Protein AF-A0A4Q3EGU5-F1 (afdb_monomer)

pLDDT: mean 90.16, std 9.1, range [55.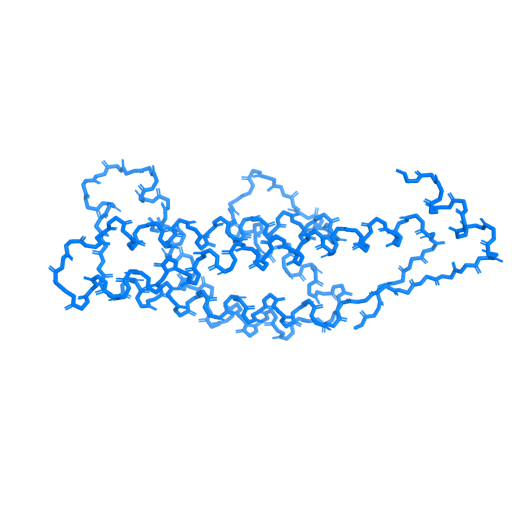16, 98.5]

Nearest PDB structures (foldseek):
  4uos-assembly1_A  TM=4.093E-01  e=1.185E-01  synthetic construct
  8cih-assembly2_B  TM=2.602E-01  e=3.579E+00  Homo sapiens
  3syv-assembly2_D  TM=2.270E-01  e=5.283E+00  Mus musculus

Secondary structure (DSSP, 8-state):
-EEEESSHHHHHHHHHHHHHHHHHHHHHHHHHHHHHHHHHHHHHTT---HHHHHHHHHHHHHHHHHHHHHHHHHS--TT--TTS-HHHHHHHHHHHHHHHHT-HHHHHHHHHHHHHHHHHHHHHHHHHHS-SSGGGG---HHHHHHHHHHHHHHHHHHHHHHTT-EEEE--S-HHHHHHHHHT-

Solvent-accessible surface area (backbone atoms only — not comparable to full-atom values): 10333 Å² total; per-residue (Å²): 79,63,51,79,33,91,45,66,61,63,46,52,52,43,53,51,49,50,52,50,40,55,54,50,51,52,49,47,50,49,56,47,51,52,51,50,52,56,41,51,58,39,58,76,68,75,50,94,50,54,68,51,50,51,46,52,52,46,48,54,49,52,44,52,53,51,50,45,54,46,47,30,72,68,35,67,30,94,84,69,49,92,87,48,58,65,70,56,44,48,50,45,25,53,50,42,41,21,57,78,58,74,36,51,69,61,50,51,56,49,49,78,74,42,45,66,61,49,52,52,51,49,56,45,37,50,27,52,77,59,54,90,50,79,70,41,60,64,68,53,73,68,59,44,53,51,49,52,53,51,49,56,54,46,56,50,51,54,47,65,66,48,79,45,64,45,78,40,71,68,74,96,44,75,65,60,57,51,52,58,60,72,78,108

Sequence (184 aa):
MFKKFDDVTSALHMMQRMTKLQSQHNQLRTDLEELIAVTEVRMETHVKNDAFIRSCISELFTLIESDVLYINLIDPAENYDDWNVFIDRFKDVFKAHCINHKYENIYNNFASKNLSDFKHLRAKRNKITHPKEKTDTEVNKQLFQKMKKVFTAYSRFVVDIMTGTGVEFSIASMSEFTNAIQNR

Radius of gyration: 19.36 Å; Cα contacts (8 Å, |Δi|>4): 163; chains: 1; bounding box: 46×36×61 Å

Foldseek 3Di:
DADEDAAPLLQVQLVVLLVVLVVLLVVLLVVLVVLLVVLVVVVVVVDDRLVSLLVSLLSLVVSLVSNLVSLCVNFPQPPDDPPDDVLVSSLRSVCRLCVSQVNNVLVVVLCVPQSVLVVVSVQLNVCCVPPPDPCSSDDDPVNSVSSVVNSVSVSVSVCVSSVRYHHDYDDPDPVSVVVSVVVD

Structure (mmCIF, N/CA/C/O backbone):
data_AF-A0A4Q3EGU5-F1
#
_entry.id   AF-A0A4Q3EGU5-F1
#
loop_
_atom_site.group_PDB
_atom_site.id
_atom_site.type_symbol
_atom_site.label_atom_id
_atom_site.label_alt_id
_atom_site.label_comp_id
_atom_site.label_asym_id
_atom_site.label_entity_id
_atom_site.label_seq_id
_atom_site.pdbx_PDB_ins_code
_atom_site.Cartn_x
_atom_site.Cartn_y
_atom_site.Cartn_z
_atom_site.occupancy
_atom_site.B_iso_or_equiv
_atom_site.auth_seq_id
_atom_site.auth_comp_id
_atom_site.auth_asym_id
_atom_site.auth_atom_id
_atom_site.pdbx_PDB_model_num
ATOM 1 N N . MET A 1 1 ? 17.235 -5.090 -12.169 1.00 63.56 1 MET A N 1
ATOM 2 C CA . MET A 1 1 ? 17.079 -5.617 -13.535 1.00 63.56 1 MET A CA 1
ATOM 3 C C . MET A 1 1 ? 16.531 -4.495 -14.398 1.00 63.56 1 MET A C 1
ATOM 5 O O . MET A 1 1 ? 15.720 -3.724 -13.904 1.00 63.56 1 MET A O 1
ATOM 9 N N . PHE A 1 2 ? 17.023 -4.352 -15.630 1.00 73.12 2 PHE A N 1
ATOM 10 C CA . PHE A 1 2 ? 16.620 -3.254 -16.506 1.00 73.12 2 PHE A CA 1
ATOM 11 C C . PHE A 1 2 ? 15.553 -3.719 -17.499 1.00 73.12 2 PHE A C 1
ATOM 13 O O . PHE A 1 2 ? 15.732 -4.746 -18.156 1.00 73.12 2 PHE A O 1
ATOM 20 N N . LYS A 1 3 ? 14.449 -2.974 -17.599 1.00 78.81 3 LYS A N 1
ATOM 21 C CA . LYS A 1 3 ? 13.442 -3.166 -18.646 1.00 78.81 3 LYS A CA 1
ATOM 22 C C . LYS A 1 3 ? 13.937 -2.496 -19.923 1.00 78.81 3 LYS A C 1
ATOM 24 O O . LYS A 1 3 ? 14.326 -1.329 -19.879 1.00 78.81 3 LYS A O 1
ATOM 29 N N . LYS A 1 4 ? 13.941 -3.247 -21.027 1.00 80.69 4 LYS A N 1
ATOM 30 C CA . LYS A 1 4 ? 14.385 -2.757 -22.335 1.00 80.69 4 LYS A CA 1
ATOM 31 C C . LYS A 1 4 ? 13.253 -2.038 -23.056 1.00 80.69 4 LYS A C 1
ATOM 33 O O . LYS A 1 4 ? 12.121 -2.518 -23.039 1.00 80.69 4 LYS A O 1
ATOM 38 N N . PHE A 1 5 ? 13.581 -0.919 -23.687 1.00 81.12 5 PHE A N 1
ATOM 39 C CA . PHE A 1 5 ? 12.674 -0.149 -24.531 1.00 81.12 5 PHE A CA 1
ATOM 40 C C . PHE A 1 5 ? 13.287 0.067 -25.909 1.00 81.12 5 PHE A C 1
ATOM 42 O O . PHE A 1 5 ? 14.481 0.359 -26.021 1.00 81.12 5 PHE A O 1
ATOM 49 N N . ASP A 1 6 ? 12.438 -0.043 -26.928 1.00 81.31 6 ASP A N 1
ATOM 50 C CA . ASP A 1 6 ? 12.806 0.188 -28.326 1.00 81.31 6 ASP A CA 1
ATOM 51 C C . ASP A 1 6 ? 12.766 1.678 -28.697 1.00 81.31 6 ASP A C 1
ATOM 53 O O . ASP A 1 6 ? 13.349 2.074 -29.702 1.00 81.31 6 ASP A O 1
ATOM 57 N N . ASP A 1 7 ? 12.110 2.511 -27.881 1.00 82.12 7 ASP A N 1
ATOM 58 C CA . ASP A 1 7 ? 12.003 3.951 -28.091 1.00 82.12 7 ASP A CA 1
ATOM 59 C C . ASP A 1 7 ? 12.257 4.762 -26.806 1.00 82.12 7 ASP A C 1
ATOM 61 O O . ASP A 1 7 ? 11.878 4.385 -25.689 1.00 82.12 7 ASP A O 1
ATOM 65 N N . VAL A 1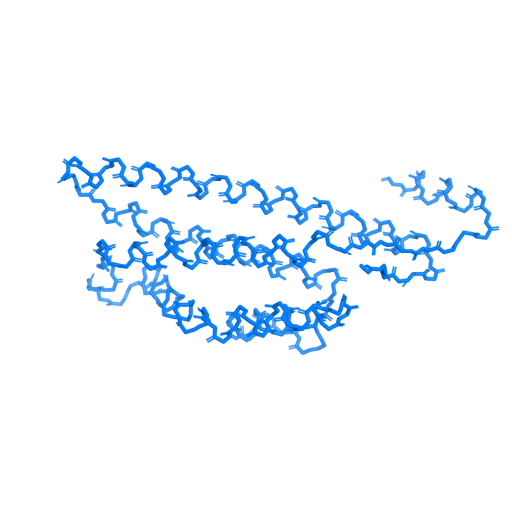 8 ? 12.904 5.919 -26.979 1.00 82.31 8 VAL A N 1
ATOM 66 C CA . VAL A 1 8 ? 13.300 6.819 -25.882 1.00 82.31 8 VAL A CA 1
AT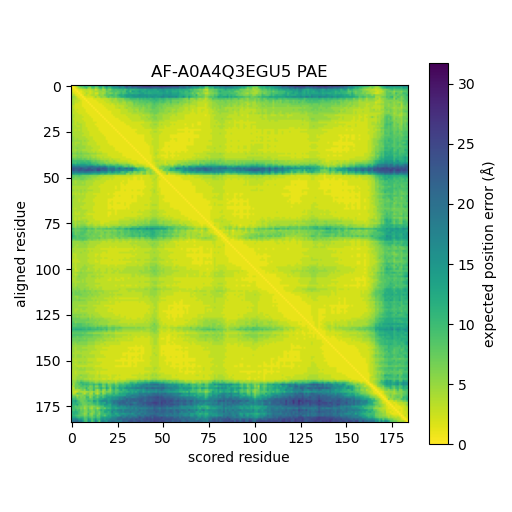OM 67 C C . VAL A 1 8 ? 12.088 7.408 -25.159 1.00 82.31 8 VAL A C 1
ATOM 69 O O . VAL A 1 8 ? 12.125 7.607 -23.944 1.00 82.31 8 VAL A O 1
ATOM 72 N N . THR A 1 9 ? 10.995 7.678 -25.870 1.00 82.31 9 THR A N 1
ATOM 73 C CA . THR A 1 9 ? 9.798 8.300 -25.292 1.00 82.31 9 THR A CA 1
ATOM 74 C C . THR A 1 9 ? 9.130 7.377 -24.272 1.00 82.31 9 THR A C 1
ATOM 76 O O . THR A 1 9 ? 8.825 7.806 -23.158 1.00 82.31 9 THR A O 1
ATOM 79 N N . SER A 1 10 ? 8.964 6.096 -24.595 1.00 82.44 10 SER A N 1
ATOM 80 C CA . SER A 1 10 ? 8.425 5.081 -23.686 1.00 82.44 10 SER A CA 1
ATOM 81 C C . SER A 1 10 ? 9.324 4.873 -22.470 1.00 82.44 10 SER A C 1
ATOM 83 O O . SER A 1 10 ? 8.820 4.795 -21.344 1.00 82.44 10 SER A O 1
ATOM 85 N N . ALA A 1 11 ? 10.646 4.868 -22.668 1.00 84.12 11 ALA A N 1
ATOM 86 C CA . ALA A 1 11 ? 11.609 4.829 -21.571 1.00 84.12 11 ALA A CA 1
ATOM 87 C C . ALA A 1 11 ? 11.442 6.038 -20.630 1.00 84.12 11 ALA A C 1
ATOM 89 O O . ALA A 1 11 ? 11.321 5.873 -19.413 1.00 84.12 11 ALA A O 1
ATOM 90 N N . LEU A 1 12 ? 11.347 7.255 -21.179 1.00 84.44 12 LEU A N 1
ATOM 91 C CA . LEU A 1 12 ? 11.142 8.484 -20.405 1.00 84.44 12 LEU A CA 1
ATOM 92 C C . LEU A 1 12 ? 9.798 8.496 -19.665 1.00 84.44 12 LEU A C 1
ATOM 94 O O . LEU A 1 12 ? 9.750 8.919 -18.506 1.00 84.44 12 LEU A O 1
ATOM 98 N N . HIS A 1 13 ? 8.717 8.024 -20.290 1.00 85.88 13 HIS A N 1
ATOM 99 C CA . HIS A 1 13 ? 7.409 7.902 -19.643 1.00 85.88 13 HIS A CA 1
ATOM 100 C C . HIS A 1 13 ? 7.439 6.913 -18.476 1.00 85.88 13 HIS A C 1
ATOM 102 O O . HIS A 1 13 ? 6.891 7.210 -17.411 1.00 85.88 13 HIS A O 1
ATOM 108 N N . MET A 1 14 ? 8.104 5.764 -18.633 1.00 86.00 14 MET A N 1
ATOM 109 C CA . MET A 1 14 ? 8.284 4.817 -17.533 1.00 86.00 14 MET A CA 1
ATOM 110 C C . MET A 1 14 ? 9.072 5.458 -16.388 1.00 86.00 14 MET A C 1
ATOM 112 O O . MET A 1 14 ? 8.628 5.397 -15.242 1.00 86.00 14 MET A O 1
ATOM 116 N N . MET A 1 15 ? 10.196 6.120 -16.684 1.00 85.81 15 MET A N 1
ATOM 117 C CA . MET A 1 15 ? 11.007 6.802 -15.670 1.00 85.81 15 MET A CA 1
ATOM 118 C C . MET A 1 15 ? 10.185 7.837 -14.894 1.00 85.81 15 MET A C 1
ATOM 120 O O . MET A 1 15 ? 10.221 7.854 -13.668 1.00 85.81 15 MET A O 1
ATOM 124 N N . GLN A 1 16 ? 9.383 8.654 -15.584 1.00 87.94 16 GLN A N 1
ATOM 125 C CA . GLN A 1 16 ? 8.494 9.624 -14.935 1.00 87.94 16 GLN A CA 1
ATOM 126 C C . GLN A 1 16 ? 7.459 8.952 -14.024 1.00 87.94 16 GLN A C 1
ATOM 128 O O . GLN A 1 16 ? 7.213 9.436 -12.917 1.00 87.94 16 GLN A O 1
ATOM 133 N N . ARG A 1 17 ? 6.842 7.851 -14.471 1.00 90.56 17 ARG A N 1
ATOM 134 C CA . ARG A 1 17 ? 5.870 7.090 -13.669 1.00 90.56 17 ARG A CA 1
ATOM 135 C C . ARG A 1 17 ? 6.528 6.478 -12.433 1.00 90.56 17 ARG A C 1
ATOM 137 O O . ARG A 1 17 ? 5.966 6.597 -11.350 1.00 90.56 17 ARG A O 1
ATOM 144 N N . MET A 1 18 ? 7.734 5.926 -12.570 1.00 89.00 18 MET A N 1
ATOM 145 C CA . MET A 1 18 ? 8.534 5.406 -11.455 1.00 89.00 18 MET A CA 1
ATOM 146 C C . MET A 1 18 ? 8.888 6.498 -10.441 1.00 89.00 18 MET A C 1
ATOM 148 O O . MET A 1 18 ? 8.720 6.293 -9.242 1.00 89.00 18 MET A O 1
ATOM 152 N N . THR A 1 19 ? 9.320 7.679 -10.896 1.00 89.75 19 THR A N 1
ATOM 153 C CA . THR A 1 19 ? 9.602 8.811 -9.998 1.00 89.75 19 THR A CA 1
ATOM 154 C C . THR A 1 19 ? 8.346 9.262 -9.254 1.00 89.75 19 THR A C 1
ATOM 156 O O . THR A 1 19 ? 8.404 9.510 -8.050 1.00 89.75 19 THR A O 1
ATOM 159 N N . LYS A 1 20 ? 7.197 9.337 -9.940 1.00 91.50 20 LYS A N 1
ATOM 160 C CA . LYS A 1 20 ? 5.915 9.681 -9.305 1.00 91.50 20 LYS A CA 1
ATOM 161 C C . LYS A 1 20 ? 5.494 8.637 -8.270 1.00 91.50 20 LYS A C 1
ATOM 163 O O . LYS A 1 20 ? 5.153 9.034 -7.161 1.00 91.50 20 LYS A O 1
ATOM 168 N N . LEU A 1 21 ? 5.584 7.345 -8.603 1.00 92.75 21 LEU A N 1
ATOM 169 C CA . LEU A 1 21 ? 5.331 6.239 -7.673 1.00 92.75 21 LEU A CA 1
ATOM 170 C C . LEU A 1 21 ? 6.188 6.390 -6.413 1.00 92.75 21 LEU A C 1
ATOM 172 O O . LEU A 1 21 ? 5.652 6.456 -5.316 1.00 92.75 21 LEU A O 1
ATOM 176 N N . GLN A 1 22 ? 7.509 6.514 -6.566 1.00 92.00 22 GLN A N 1
ATOM 177 C CA . GLN A 1 22 ? 8.432 6.636 -5.434 1.00 92.00 22 GLN A CA 1
ATOM 178 C C . GLN A 1 22 ? 8.123 7.860 -4.566 1.00 92.00 22 GLN A C 1
ATOM 180 O O . GLN A 1 22 ? 8.090 7.757 -3.341 1.00 92.00 22 GLN A O 1
ATOM 185 N N . SER A 1 23 ? 7.882 9.016 -5.190 1.00 93.62 23 SER A N 1
ATOM 186 C CA . SER A 1 23 ? 7.561 10.248 -4.469 1.00 93.62 23 SER A CA 1
ATOM 187 C C . SER A 1 23 ? 6.262 10.119 -3.676 1.00 93.62 23 S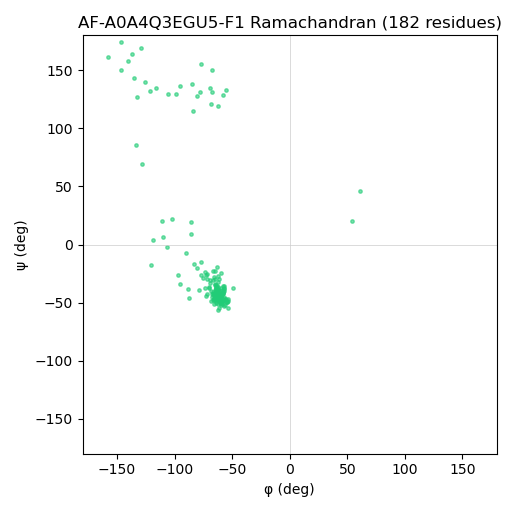ER A C 1
ATOM 189 O O . SER A 1 23 ? 6.226 10.502 -2.510 1.00 93.62 23 SER A O 1
ATOM 191 N N . GLN A 1 24 ? 5.202 9.589 -4.288 1.00 94.81 24 GLN A N 1
ATOM 192 C CA . GLN A 1 24 ? 3.906 9.457 -3.626 1.00 94.81 24 GLN A CA 1
ATOM 193 C C . GLN A 1 24 ? 3.907 8.370 -2.559 1.00 94.81 24 GLN A C 1
ATOM 195 O O . GLN A 1 24 ? 3.399 8.606 -1.466 1.00 94.81 24 GLN A O 1
ATOM 200 N N . HIS A 1 25 ? 4.524 7.222 -2.841 1.00 95.38 25 HIS A N 1
ATOM 201 C CA . HIS A 1 25 ? 4.712 6.158 -1.865 1.00 95.38 25 HIS A CA 1
ATOM 202 C C . HIS A 1 25 ? 5.421 6.693 -0.621 1.00 95.38 25 HIS A C 1
ATOM 204 O O . HIS A 1 25 ? 4.945 6.500 0.492 1.00 95.38 25 HIS A O 1
ATOM 210 N N . ASN A 1 26 ? 6.536 7.411 -0.794 1.00 95.12 26 ASN A N 1
ATOM 211 C CA . ASN A 1 26 ? 7.289 7.953 0.334 1.00 95.12 26 ASN A CA 1
ATOM 212 C C . ASN A 1 26 ? 6.488 8.989 1.131 1.00 95.12 26 ASN A C 1
ATOM 214 O O . ASN A 1 26 ? 6.567 8.971 2.358 1.00 95.12 26 ASN A O 1
ATOM 218 N N . GLN A 1 27 ? 5.710 9.852 0.465 1.00 96.94 27 GLN A N 1
ATOM 219 C CA . GLN A 1 27 ? 4.848 10.819 1.151 1.00 96.94 27 GLN A CA 1
ATOM 220 C C . GLN A 1 27 ? 3.794 10.100 2.000 1.00 96.94 27 GLN A C 1
ATOM 222 O O . GLN A 1 27 ? 3.772 10.263 3.214 1.00 96.94 27 GLN A O 1
ATOM 227 N N . LEU A 1 28 ? 2.992 9.228 1.381 1.00 97.81 28 LEU A N 1
ATOM 228 C CA . LEU A 1 28 ? 1.914 8.502 2.060 1.00 97.81 28 LEU A CA 1
ATOM 229 C C . LEU A 1 28 ? 2.442 7.567 3.158 1.00 97.81 28 LEU A C 1
ATOM 231 O O . LEU A 1 28 ? 1.815 7.406 4.204 1.00 97.81 28 LEU A O 1
ATOM 235 N N . ARG A 1 29 ? 3.615 6.957 2.946 1.00 98.00 29 ARG A N 1
ATOM 236 C CA . ARG A 1 29 ? 4.300 6.157 3.967 1.00 98.00 29 ARG A CA 1
ATOM 237 C C . ARG A 1 29 ? 4.671 7.013 5.175 1.00 98.00 29 ARG A C 1
ATOM 239 O O . ARG A 1 29 ? 4.419 6.580 6.294 1.00 98.00 29 ARG A O 1
ATOM 246 N N . THR A 1 30 ? 5.244 8.195 4.949 1.00 98.00 30 THR A N 1
ATOM 247 C CA . THR A 1 30 ? 5.635 9.125 6.022 1.00 98.00 30 THR A CA 1
ATOM 248 C C . THR A 1 30 ? 4.405 9.613 6.790 1.00 98.00 30 THR A C 1
ATOM 250 O O . THR A 1 30 ? 4.386 9.530 8.015 1.00 98.00 30 THR A O 1
ATOM 253 N N . ASP A 1 31 ? 3.336 10.002 6.090 1.00 97.94 31 ASP A N 1
ATOM 254 C CA . ASP A 1 31 ? 2.080 10.436 6.717 1.00 97.94 31 ASP A CA 1
ATOM 255 C C . ASP A 1 31 ? 1.493 9.333 7.623 1.00 97.94 31 ASP A C 1
ATOM 257 O O . ASP A 1 31 ? 1.048 9.582 8.748 1.00 97.94 31 ASP A O 1
ATOM 261 N N . LEU A 1 32 ? 1.531 8.076 7.163 1.00 98.44 32 LEU A N 1
ATOM 262 C CA . LEU A 1 32 ? 1.082 6.932 7.954 1.00 98.44 32 LEU A CA 1
ATOM 263 C C . LEU A 1 32 ? 2.023 6.625 9.133 1.00 98.44 32 LEU A C 1
ATOM 265 O O . LEU A 1 32 ? 1.541 6.271 10.210 1.00 98.44 32 LEU A O 1
ATOM 269 N N . GLU A 1 33 ? 3.339 6.768 8.971 1.00 98.50 33 GLU A N 1
ATOM 270 C CA . GLU A 1 33 ? 4.316 6.633 10.064 1.00 98.50 33 GLU A CA 1
ATOM 271 C C . GLU A 1 33 ? 4.047 7.648 11.182 1.00 98.50 33 GLU A C 1
ATOM 273 O O . GLU A 1 33 ? 3.992 7.270 12.358 1.00 98.50 33 GLU A O 1
ATOM 278 N N . GLU A 1 34 ? 3.794 8.907 10.827 1.00 98.06 34 GLU A N 1
ATOM 279 C CA . GLU A 1 34 ? 3.431 9.961 11.776 1.00 98.06 34 GLU A CA 1
ATOM 280 C C . GLU A 1 34 ? 2.107 9.652 12.486 1.00 98.06 34 GLU A C 1
ATOM 282 O O . GLU A 1 34 ? 2.016 9.727 13.716 1.00 98.06 34 GLU A O 1
ATOM 287 N N . LEU A 1 35 ? 1.084 9.228 11.737 1.00 97.69 35 LEU A N 1
ATOM 288 C CA . LEU A 1 35 ? -0.210 8.858 12.306 1.00 97.69 35 LEU A CA 1
ATOM 289 C C . LEU A 1 35 ? -0.096 7.662 13.266 1.00 97.69 35 LEU A C 1
ATOM 291 O O . LEU A 1 35 ? -0.735 7.655 14.325 1.00 97.69 35 LEU A O 1
ATOM 295 N N . ILE A 1 36 ? 0.732 6.666 12.937 1.00 98.06 36 ILE A N 1
ATOM 296 C CA . ILE A 1 36 ? 1.039 5.534 13.820 1.00 98.06 36 ILE A CA 1
ATOM 297 C C . ILE A 1 36 ? 1.687 6.036 15.111 1.00 98.06 36 ILE A C 1
ATOM 299 O O . ILE A 1 36 ? 1.215 5.675 16.190 1.00 98.06 36 ILE A O 1
ATOM 303 N N . ALA A 1 37 ? 2.708 6.892 15.017 1.00 97.00 37 ALA A N 1
ATOM 304 C CA . ALA A 1 37 ? 3.415 7.422 16.181 1.00 97.00 37 ALA A CA 1
ATOM 305 C C . ALA A 1 37 ? 2.478 8.208 17.114 1.00 97.00 37 ALA A C 1
ATOM 307 O O . ALA A 1 37 ? 2.446 7.966 18.323 1.00 97.00 37 ALA A O 1
ATOM 308 N N . VAL A 1 38 ? 1.638 9.087 16.556 1.00 95.44 38 VAL A N 1
ATOM 309 C CA . VAL A 1 38 ? 0.622 9.826 17.324 1.00 95.44 38 VAL A CA 1
ATOM 310 C C . VAL A 1 38 ? -0.364 8.869 17.994 1.00 95.44 38 VAL A C 1
ATOM 312 O O . VAL A 1 38 ? -0.720 9.055 19.160 1.00 95.44 38 VAL A O 1
ATOM 315 N N . THR A 1 39 ? -0.801 7.828 17.284 1.00 95.75 39 THR A N 1
ATOM 316 C CA . THR A 1 39 ? -1.718 6.823 17.836 1.00 95.75 39 THR A CA 1
ATOM 317 C C . THR A 1 39 ? -1.097 6.105 19.033 1.00 95.75 39 THR A C 1
ATOM 319 O O . THR A 1 39 ? -1.774 5.914 20.042 1.00 95.75 39 THR A O 1
ATOM 322 N N . GLU A 1 40 ? 0.188 5.750 18.964 1.00 94.81 40 GLU A N 1
ATOM 323 C CA . GLU A 1 40 ? 0.900 5.064 20.049 1.00 94.81 40 GLU A CA 1
ATOM 324 C C . GLU A 1 40 ? 0.999 5.909 21.315 1.00 94.81 40 GLU A C 1
ATOM 326 O O . GLU A 1 40 ? 0.585 5.448 22.381 1.00 94.81 40 GLU A O 1
ATOM 331 N N . VAL A 1 41 ? 1.415 7.171 21.192 1.00 92.75 41 VAL A N 1
ATOM 332 C CA . VAL A 1 41 ? 1.490 8.105 22.329 1.00 92.75 41 VAL A CA 1
ATOM 333 C C . VAL A 1 41 ? 0.128 8.250 23.016 1.00 92.75 41 VAL A C 1
ATOM 335 O O . VAL A 1 41 ? 0.014 8.269 24.245 1.00 92.75 41 VAL A O 1
ATOM 338 N N . ARG A 1 42 ? -0.961 8.306 22.242 1.00 89.38 42 ARG A N 1
ATOM 339 C CA . ARG A 1 42 ? -2.304 8.399 22.830 1.00 89.38 42 ARG A CA 1
ATOM 340 C C . ARG A 1 42 ? -2.775 7.095 23.478 1.00 89.38 42 ARG A C 1
ATOM 342 O O . ARG A 1 42 ? -3.602 7.126 24.392 1.00 89.38 42 ARG A O 1
ATOM 349 N N . MET A 1 43 ? -2.279 5.942 23.030 1.00 88.69 43 MET A N 1
ATOM 350 C CA . MET A 1 43 ? -2.580 4.645 23.650 1.00 88.69 43 MET A CA 1
ATOM 351 C C . MET A 1 43 ? -1.947 4.490 25.025 1.00 88.69 43 MET A C 1
ATOM 353 O O . MET A 1 43 ? -2.543 3.843 25.884 1.00 88.69 43 MET A O 1
ATOM 357 N N . GLU A 1 44 ? -0.797 5.113 25.252 1.00 87.38 44 GLU A N 1
ATOM 358 C CA . GLU A 1 44 ? -0.130 5.140 26.556 1.00 87.38 44 GLU A CA 1
ATOM 359 C C . GLU A 1 44 ? -0.862 6.033 27.566 1.00 87.38 44 GLU A C 1
ATOM 361 O O . GLU A 1 44 ? -0.887 5.739 28.757 1.00 87.38 44 GLU A O 1
ATOM 366 N N . THR A 1 45 ? -1.539 7.082 27.095 1.00 83.69 45 THR A N 1
ATOM 367 C CA . THR A 1 45 ? -2.271 8.037 27.948 1.00 83.69 45 THR A CA 1
ATOM 368 C C . THR A 1 45 ? -3.704 7.605 28.291 1.00 83.69 45 THR A C 1
ATOM 370 O O . THR A 1 45 ? -4.462 8.390 28.855 1.00 83.69 45 THR A O 1
ATOM 373 N N . HIS A 1 46 ? -4.100 6.364 27.968 1.00 69.38 46 HIS A N 1
ATOM 374 C CA . HIS A 1 46 ? -5.446 5.803 28.200 1.00 69.38 46 HIS A CA 1
ATOM 375 C C . HIS A 1 46 ? -6.614 6.633 27.625 1.00 69.38 46 HIS A C 1
ATOM 377 O O . HIS A 1 46 ? -7.770 6.460 28.018 1.00 69.38 46 HIS A O 1
ATOM 383 N N . VAL A 1 47 ? -6.341 7.511 26.658 1.00 74.94 47 VAL A N 1
ATOM 384 C CA . VAL A 1 47 ? -7.371 8.290 25.964 1.00 74.94 47 VAL A CA 1
ATOM 385 C C . VAL A 1 47 ? -8.090 7.404 24.941 1.00 74.94 47 VAL A C 1
ATOM 387 O O . VAL A 1 47 ? -7.558 6.403 24.467 1.00 74.94 47 VAL A O 1
ATOM 390 N N . LYS A 1 48 ? -9.330 7.744 24.577 1.00 79.06 48 LYS A N 1
ATOM 391 C CA . LYS A 1 48 ? -10.057 7.050 23.506 1.00 79.06 48 LYS A CA 1
ATOM 392 C C . LYS A 1 48 ? -9.327 7.222 22.166 1.00 79.06 48 LYS A C 1
ATOM 394 O O . LYS A 1 48 ? -9.200 8.343 21.677 1.00 79.06 48 LYS A O 1
ATOM 399 N N . ASN A 1 49 ? -8.905 6.109 21.558 1.00 90.06 49 ASN A N 1
ATOM 400 C CA . ASN A 1 49 ? -8.042 6.102 20.362 1.00 90.06 49 ASN A CA 1
ATOM 401 C C . ASN A 1 49 ? -8.667 5.444 19.136 1.00 90.06 49 ASN A C 1
ATOM 403 O O . ASN A 1 49 ? -8.024 5.333 18.095 1.00 90.06 49 ASN A O 1
ATOM 407 N N . ASP A 1 50 ? -9.926 5.028 19.232 1.00 92.94 50 ASP A N 1
ATOM 408 C CA . ASP A 1 50 ? -10.583 4.268 18.173 1.00 92.94 50 ASP A CA 1
ATOM 409 C C . ASP A 1 50 ? -10.575 5.013 16.834 1.00 92.94 50 ASP A C 1
ATOM 411 O O . ASP A 1 50 ? -10.398 4.406 15.783 1.00 92.94 50 ASP A O 1
ATOM 415 N N . ALA A 1 51 ? -10.743 6.340 16.869 1.00 93.81 51 ALA A N 1
ATOM 416 C CA . ALA A 1 51 ? -10.689 7.173 15.673 1.00 93.81 51 ALA A CA 1
ATOM 417 C C . ALA A 1 51 ? -9.316 7.092 14.994 1.00 93.81 51 ALA A C 1
ATOM 419 O O . ALA A 1 51 ? -9.254 6.849 13.796 1.00 93.81 51 ALA A O 1
ATOM 420 N N . PHE A 1 52 ? -8.236 7.190 15.767 1.00 95.69 52 PHE A N 1
ATOM 421 C CA . PHE A 1 52 ? -6.867 7.118 15.263 1.00 95.69 52 PHE A CA 1
ATOM 422 C C . PHE A 1 52 ? -6.530 5.737 14.689 1.00 95.69 52 PHE A C 1
ATOM 424 O O . PHE A 1 52 ? -5.981 5.642 13.594 1.00 95.69 52 PHE A O 1
ATOM 431 N N . ILE A 1 53 ? -6.942 4.656 15.366 1.00 96.81 53 ILE A N 1
ATOM 432 C CA . ILE A 1 53 ? -6.743 3.289 14.859 1.00 96.81 53 ILE A CA 1
ATOM 433 C C . ILE A 1 53 ? -7.510 3.084 13.544 1.00 96.81 53 ILE A C 1
ATOM 435 O O . ILE A 1 53 ? -6.969 2.506 12.601 1.00 96.81 53 ILE A O 1
ATOM 439 N N . ARG A 1 54 ? -8.758 3.566 13.459 1.00 97.31 54 ARG A N 1
ATOM 440 C CA . ARG A 1 54 ? -9.539 3.528 12.214 1.00 97.31 54 ARG A CA 1
ATOM 441 C C . ARG A 1 54 ? -8.853 4.311 11.096 1.00 97.31 54 ARG A C 1
ATOM 443 O O . ARG A 1 54 ? -8.761 3.783 9.992 1.00 97.31 54 ARG A O 1
ATOM 450 N N . SER A 1 55 ? -8.336 5.505 11.384 1.00 97.38 55 SER A N 1
ATOM 451 C CA . SER A 1 55 ? -7.595 6.309 10.408 1.00 97.38 55 SER A CA 1
ATOM 452 C C . SER A 1 55 ? -6.344 5.588 9.912 1.00 97.38 55 SER A C 1
ATOM 454 O O . SER A 1 55 ? -6.157 5.501 8.708 1.00 97.38 55 SER A O 1
ATOM 456 N N . CYS A 1 56 ? -5.552 4.964 10.792 1.00 98.25 56 CYS A N 1
ATOM 457 C CA . CYS A 1 56 ? -4.377 4.193 10.367 1.00 98.25 56 CYS A CA 1
ATOM 458 C C . CYS A 1 56 ? -4.742 3.059 9.396 1.00 98.25 56 CYS A C 1
ATOM 460 O O . CYS A 1 56 ? -4.039 2.814 8.421 1.00 98.25 56 CYS A O 1
ATOM 462 N N . ILE A 1 57 ? -5.847 2.351 9.662 1.00 98.25 57 ILE A N 1
ATOM 463 C CA . ILE A 1 57 ? -6.330 1.285 8.774 1.00 98.25 57 ILE A CA 1
ATOM 464 C C . ILE A 1 57 ? -6.754 1.864 7.420 1.00 98.25 57 ILE A C 1
ATOM 466 O O . ILE A 1 57 ? -6.464 1.256 6.393 1.00 98.25 57 ILE A O 1
ATOM 470 N N . SER A 1 58 ? -7.439 3.010 7.402 1.00 97.94 58 SER A N 1
ATOM 471 C CA . SER A 1 58 ? -7.824 3.684 6.159 1.00 97.94 58 SER A CA 1
ATOM 472 C C . SER A 1 58 ? -6.603 4.119 5.350 1.00 97.94 58 SER A C 1
ATOM 474 O O . SER A 1 58 ? -6.508 3.742 4.185 1.00 97.94 58 SER A O 1
ATOM 476 N N . GLU A 1 59 ? -5.655 4.817 5.978 1.00 98.12 59 GLU A N 1
ATOM 477 C CA . GLU A 1 59 ? -4.457 5.347 5.317 1.00 98.12 59 GLU A CA 1
ATOM 478 C C . GLU A 1 59 ? -3.526 4.251 4.795 1.00 98.12 59 GLU A C 1
ATOM 480 O O . GLU A 1 59 ? -2.968 4.385 3.708 1.00 98.12 59 GLU A O 1
ATOM 485 N N . LEU A 1 60 ? -3.437 3.108 5.488 1.00 98.50 60 LEU A N 1
ATOM 486 C CA . LEU A 1 60 ? -2.744 1.934 4.954 1.00 98.50 60 LEU A CA 1
ATOM 487 C C . LEU A 1 60 ? -3.293 1.553 3.574 1.00 98.50 60 LEU A C 1
ATOM 489 O O . LEU A 1 60 ? -2.520 1.322 2.648 1.00 98.50 60 LEU A O 1
ATOM 493 N N . PHE A 1 61 ? -4.617 1.501 3.411 1.00 97.94 61 PHE A N 1
ATOM 494 C CA . PHE A 1 61 ? -5.206 1.152 2.119 1.00 97.94 61 PHE A CA 1
ATOM 495 C C . PHE A 1 61 ? -5.180 2.291 1.105 1.00 97.94 61 PHE A C 1
ATOM 497 O O . PHE A 1 61 ? -5.103 1.975 -0.075 1.00 97.94 61 PHE A O 1
ATOM 504 N N . THR A 1 62 ? -5.166 3.560 1.522 1.00 97.56 62 THR A N 1
ATOM 505 C CA . THR A 1 62 ? -4.888 4.693 0.621 1.00 97.56 62 THR A CA 1
ATOM 506 C C . THR A 1 62 ? -3.507 4.544 -0.023 1.00 97.56 62 THR A C 1
ATOM 508 O O . THR A 1 62 ? -3.385 4.610 -1.246 1.00 97.56 62 THR A O 1
ATOM 511 N N . LEU A 1 63 ? -2.479 4.263 0.788 1.00 98.19 63 LEU A N 1
ATOM 512 C CA . LEU A 1 63 ? -1.117 3.995 0.321 1.00 98.19 63 LEU A CA 1
ATOM 513 C C . LEU A 1 63 ? -1.088 2.837 -0.686 1.00 98.19 63 LEU A C 1
ATOM 515 O O . LEU A 1 63 ? -0.579 2.989 -1.794 1.00 98.19 63 LEU A O 1
ATOM 519 N N . ILE A 1 64 ? -1.673 1.690 -0.327 1.00 97.81 64 ILE A N 1
ATOM 520 C CA . ILE A 1 64 ? -1.631 0.505 -1.193 1.00 97.81 64 ILE A CA 1
ATOM 521 C C . ILE A 1 64 ? -2.430 0.715 -2.487 1.00 97.81 64 ILE A C 1
ATOM 523 O O . ILE A 1 64 ? -1.998 0.280 -3.549 1.00 97.81 64 ILE A O 1
ATOM 527 N N . GLU A 1 65 ? -3.601 1.352 -2.422 1.00 96.69 65 GLU A N 1
ATOM 528 C CA . GLU A 1 65 ? -4.417 1.654 -3.607 1.00 96.69 65 GLU A CA 1
ATOM 529 C C . GLU A 1 65 ? -3.671 2.576 -4.578 1.00 96.69 65 GLU A C 1
ATOM 531 O O . GLU A 1 65 ? -3.698 2.328 -5.786 1.00 96.69 65 GLU A O 1
ATOM 536 N N . SER A 1 66 ? -2.953 3.575 -4.055 1.00 96.38 66 SER A N 1
ATOM 537 C CA . SER A 1 66 ? -2.082 4.436 -4.858 1.00 96.38 66 SER A CA 1
ATOM 538 C C . SER A 1 66 ? -0.984 3.628 -5.554 1.00 96.38 66 SER A C 1
ATOM 540 O O . SER A 1 66 ? -0.831 3.698 -6.774 1.00 96.38 66 SER A O 1
ATOM 542 N N . ASP A 1 67 ? -0.269 2.781 -4.812 1.00 97.06 67 ASP A N 1
ATOM 543 C CA . ASP A 1 67 ? 0.809 1.967 -5.379 1.00 97.06 67 ASP A CA 1
ATOM 544 C C . ASP A 1 67 ? 0.294 0.987 -6.449 1.00 97.06 67 ASP A C 1
ATOM 546 O O . ASP A 1 67 ? 0.916 0.853 -7.502 1.00 97.06 67 ASP A O 1
ATOM 550 N N . VAL A 1 68 ? -0.863 0.343 -6.232 1.00 96.25 68 VAL A N 1
ATOM 551 C CA . VAL A 1 68 ? -1.507 -0.529 -7.236 1.00 96.25 68 VAL A CA 1
ATOM 552 C C . VAL A 1 68 ? -1.772 0.243 -8.527 1.00 96.25 68 VAL A C 1
ATOM 554 O O . VAL A 1 68 ? -1.449 -0.249 -9.608 1.00 96.25 68 VAL A O 1
ATOM 557 N N . LEU A 1 69 ? -2.326 1.454 -8.433 1.00 94.00 69 LEU A N 1
ATOM 558 C CA . LEU A 1 69 ? -2.597 2.283 -9.604 1.00 94.00 69 LEU A CA 1
ATOM 559 C C . LEU A 1 69 ? -1.307 2.580 -10.378 1.00 94.00 69 LEU A C 1
ATOM 561 O O . LEU A 1 69 ? -1.235 2.344 -11.583 1.00 94.00 69 LEU A O 1
ATOM 565 N N . TYR A 1 70 ? -0.275 3.074 -9.695 1.00 93.44 70 TYR A N 1
ATOM 566 C CA . TYR A 1 70 ? 0.969 3.472 -10.351 1.00 93.44 70 TYR A CA 1
ATOM 567 C C . TYR A 1 70 ? 1.751 2.294 -10.919 1.00 93.44 70 TYR A C 1
ATOM 569 O O . TYR A 1 70 ? 2.263 2.395 -12.034 1.00 93.44 70 TYR A O 1
ATOM 577 N N . ILE A 1 71 ? 1.813 1.171 -10.204 1.00 94.31 71 ILE A N 1
ATOM 578 C CA . ILE A 1 71 ? 2.474 -0.035 -10.706 1.00 94.31 71 ILE A CA 1
ATOM 579 C C . ILE A 1 71 ? 1.749 -0.552 -11.946 1.00 94.31 71 ILE A C 1
ATOM 581 O O . ILE A 1 71 ? 2.413 -0.874 -12.927 1.00 94.31 71 ILE A O 1
ATOM 585 N N . ASN A 1 72 ? 0.414 -0.533 -11.972 1.00 94.19 72 ASN A N 1
ATOM 586 C CA . ASN A 1 72 ? -0.340 -0.920 -13.165 1.00 94.19 72 ASN A CA 1
ATOM 587 C C . ASN A 1 72 ? -0.122 0.046 -14.346 1.00 94.19 72 ASN A C 1
ATOM 589 O O . ASN A 1 72 ? -0.181 -0.362 -15.500 1.00 94.19 72 ASN A O 1
ATOM 593 N N . LEU A 1 73 ? 0.186 1.324 -14.090 1.00 91.06 73 LEU A N 1
ATOM 594 C CA . LEU A 1 73 ? 0.611 2.253 -15.145 1.00 91.06 73 LEU A CA 1
ATOM 595 C C . LEU A 1 73 ? 2.025 1.948 -15.669 1.00 91.06 73 LEU A C 1
ATOM 597 O O . LEU A 1 73 ? 2.350 2.337 -16.789 1.00 91.06 73 LEU A O 1
ATOM 601 N N . ILE A 1 74 ? 2.894 1.316 -14.881 1.00 89.94 74 ILE A N 1
ATOM 602 C CA . ILE A 1 74 ? 4.277 0.986 -15.271 1.00 89.94 74 ILE A CA 1
ATOM 603 C C . ILE A 1 74 ? 4.332 -0.367 -15.993 1.00 89.94 74 ILE A C 1
ATOM 605 O O . ILE A 1 74 ? 4.960 -0.492 -17.049 1.00 89.94 74 ILE A O 1
ATOM 609 N N . ASP A 1 75 ? 3.656 -1.362 -15.427 1.00 89.94 75 ASP A N 1
ATOM 610 C CA . ASP A 1 75 ? 3.555 -2.733 -15.914 1.00 89.94 75 ASP A CA 1
ATOM 611 C C . ASP A 1 75 ? 2.088 -3.180 -15.853 1.00 89.94 75 ASP A C 1
ATOM 613 O O . ASP A 1 75 ? 1.671 -3.782 -14.859 1.00 89.94 75 ASP A O 1
ATOM 617 N N . PRO A 1 76 ? 1.294 -2.876 -16.897 1.00 91.31 76 PRO A N 1
ATOM 618 C CA . PRO A 1 76 ? -0.114 -3.241 -16.934 1.00 91.31 76 PRO A CA 1
ATOM 619 C C . PRO A 1 76 ? -0.305 -4.750 -16.798 1.00 91.31 76 PRO A C 1
ATOM 621 O O . PRO A 1 76 ? 0.304 -5.531 -17.534 1.00 91.31 76 PRO A O 1
ATOM 624 N N . ALA A 1 77 ? -1.167 -5.164 -15.873 1.00 93.31 77 ALA A N 1
ATOM 625 C CA . ALA A 1 77 ? -1.586 -6.554 -15.791 1.00 93.31 77 ALA A CA 1
ATOM 626 C C . ALA A 1 77 ? -2.635 -6.846 -16.877 1.00 93.31 77 ALA A C 1
ATOM 628 O O . ALA A 1 77 ? -3.614 -6.118 -17.014 1.00 93.31 77 ALA A O 1
ATOM 629 N N . GLU A 1 78 ? -2.448 -7.936 -17.625 1.00 86.81 78 GLU A N 1
ATOM 630 C CA . GLU A 1 78 ? -3.303 -8.317 -18.765 1.00 86.81 78 GLU A CA 1
ATOM 631 C C . GLU A 1 78 ? -4.787 -8.465 -18.384 1.00 86.81 78 GLU A C 1
ATOM 633 O O . GLU A 1 78 ? -5.666 -8.073 -19.143 1.00 86.81 78 GLU A O 1
ATOM 638 N N . ASN A 1 79 ? -5.058 -8.963 -17.174 1.00 82.06 79 ASN A N 1
ATOM 639 C CA . ASN A 1 79 ? -6.411 -9.181 -16.652 1.00 82.06 79 ASN A CA 1
ATOM 640 C C . ASN A 1 79 ? -6.855 -8.091 -15.658 1.00 82.06 79 ASN A C 1
ATOM 642 O O . ASN A 1 79 ? -7.719 -8.336 -14.813 1.00 82.06 79 ASN A O 1
ATOM 646 N N . TYR A 1 80 ? -6.240 -6.903 -15.703 1.00 87.19 80 TYR A N 1
ATOM 647 C CA . TYR A 1 80 ? -6.643 -5.797 -14.841 1.00 87.19 80 TYR A CA 1
ATOM 648 C C . TYR A 1 80 ? -8.026 -5.275 -15.239 1.00 87.19 80 TYR A C 1
ATOM 650 O O . TYR A 1 80 ? -8.223 -4.784 -16.348 1.00 87.19 80 TYR A O 1
ATOM 658 N N . ASP A 1 81 ? -8.957 -5.315 -14.292 1.00 86.12 81 ASP A N 1
ATOM 659 C CA . ASP A 1 81 ? -10.273 -4.696 -14.412 1.00 86.12 81 ASP A CA 1
ATOM 660 C C . ASP A 1 81 ? -10.562 -3.902 -13.134 1.00 86.12 81 ASP A C 1
ATOM 662 O O . ASP A 1 81 ? -10.479 -4.445 -12.031 1.00 86.12 81 ASP A O 1
ATOM 666 N N . ASP A 1 82 ? -10.910 -2.620 -13.269 1.00 82.81 82 ASP A N 1
ATOM 667 C CA . ASP A 1 82 ? -11.291 -1.751 -12.151 1.00 82.81 82 ASP A CA 1
ATOM 668 C C . ASP A 1 82 ? -12.513 -2.262 -11.378 1.00 82.81 82 ASP A C 1
ATOM 670 O O . ASP A 1 82 ? -12.644 -1.980 -10.180 1.00 82.81 82 ASP A O 1
ATOM 674 N N . TRP A 1 83 ? -13.366 -3.054 -12.031 1.00 87.06 83 TRP A N 1
ATOM 675 C CA . TRP A 1 83 ? -14.520 -3.707 -11.420 1.00 87.06 83 TRP A CA 1
ATOM 676 C C . TRP A 1 83 ? -14.142 -4.932 -10.580 1.00 87.06 83 TRP A C 1
ATOM 678 O O . TRP A 1 83 ? -14.947 -5.375 -9.754 1.00 87.06 83 TRP A O 1
ATOM 688 N N . ASN A 1 84 ? -12.919 -5.460 -10.719 1.00 88.06 84 ASN A N 1
ATOM 689 C CA . ASN A 1 84 ? -12.459 -6.575 -9.900 1.00 88.06 84 ASN A CA 1
ATOM 690 C C . ASN A 1 84 ? -12.301 -6.170 -8.431 1.00 88.06 84 ASN A C 1
ATOM 692 O O . ASN A 1 84 ? -11.937 -5.041 -8.063 1.00 88.06 84 ASN A O 1
ATOM 696 N N . VAL A 1 85 ? -12.510 -7.158 -7.557 1.00 90.44 85 VAL A N 1
ATOM 697 C CA . VAL A 1 85 ? -12.280 -7.006 -6.122 1.00 90.44 85 VAL A CA 1
ATOM 698 C C . VAL A 1 85 ? -10.843 -6.539 -5.906 1.00 90.44 85 VAL A C 1
ATOM 700 O O . VAL A 1 85 ? -9.899 -7.086 -6.468 1.00 90.44 85 VAL A O 1
ATOM 703 N N . PHE A 1 86 ? -10.666 -5.525 -5.057 1.00 92.94 86 PHE A N 1
ATOM 704 C CA . PHE A 1 86 ? -9.366 -4.886 -4.825 1.00 92.94 86 PHE A CA 1
ATOM 705 C C . PHE A 1 86 ? -8.223 -5.876 -4.538 1.00 92.94 86 PHE A C 1
ATOM 707 O O . PHE A 1 86 ? -7.105 -5.673 -4.992 1.00 92.94 86 PHE A O 1
ATOM 714 N N . ILE A 1 87 ? -8.497 -6.956 -3.799 1.00 93.25 87 ILE A N 1
ATOM 715 C CA . ILE A 1 87 ? -7.485 -7.975 -3.490 1.00 93.25 87 ILE A CA 1
ATOM 716 C C . ILE A 1 87 ? -6.990 -8.690 -4.749 1.00 93.25 87 ILE A C 1
ATOM 718 O O . ILE A 1 87 ? -5.808 -9.018 -4.827 1.00 93.25 87 ILE A O 1
ATOM 722 N N . ASP A 1 88 ? -7.869 -8.937 -5.714 1.00 92.56 88 ASP A N 1
ATOM 723 C CA . ASP A 1 88 ? -7.496 -9.594 -6.961 1.00 92.56 88 ASP A CA 1
ATOM 724 C C . ASP A 1 88 ? -6.692 -8.628 -7.829 1.00 92.56 88 ASP A C 1
ATOM 726 O O . ASP A 1 88 ? -5.577 -8.969 -8.209 1.00 92.56 88 ASP A O 1
ATOM 730 N N . ARG A 1 89 ? -7.133 -7.365 -7.948 1.00 94.31 89 ARG A N 1
ATOM 731 C CA . ARG A 1 89 ? -6.336 -6.302 -8.588 1.00 94.31 89 ARG A CA 1
ATOM 732 C C . ARG A 1 89 ? -4.940 -6.170 -7.986 1.00 94.31 89 ARG A C 1
ATOM 734 O O . ARG A 1 89 ? -3.955 -6.164 -8.713 1.00 94.31 89 ARG A O 1
ATOM 741 N N . PHE A 1 90 ? -4.843 -6.115 -6.658 1.00 95.75 90 PHE A N 1
ATOM 742 C CA . PHE A 1 90 ? -3.563 -6.088 -5.953 1.00 95.75 90 PHE A CA 1
ATOM 743 C C . PHE A 1 90 ? -2.682 -7.269 -6.373 1.00 95.75 90 PHE A C 1
ATOM 745 O O . PHE A 1 90 ? -1.514 -7.095 -6.714 1.00 95.75 90 PHE A O 1
ATOM 752 N N . LYS A 1 91 ? -3.231 -8.487 -6.365 1.00 94.88 91 LYS A N 1
ATOM 753 C CA . LYS A 1 91 ? -2.460 -9.680 -6.711 1.00 94.88 91 LYS A CA 1
ATOM 754 C C . LYS A 1 91 ? -2.008 -9.652 -8.162 1.00 94.88 91 LYS A C 1
ATOM 756 O O . LYS A 1 91 ? -0.845 -9.957 -8.394 1.00 94.88 91 LYS A O 1
ATOM 761 N N . ASP A 1 92 ? -2.890 -9.300 -9.087 1.00 94.44 92 ASP A N 1
ATOM 762 C CA . ASP A 1 92 ? -2.614 -9.325 -10.520 1.00 94.44 92 ASP A CA 1
ATOM 763 C C . ASP A 1 92 ? -1.553 -8.291 -10.890 1.00 94.44 92 ASP A C 1
ATOM 765 O O . ASP A 1 92 ? -0.551 -8.642 -11.513 1.00 94.44 92 ASP A O 1
ATOM 769 N N . VAL A 1 93 ? -1.703 -7.055 -10.405 1.00 95.75 93 VAL A N 1
ATOM 770 C CA . VAL A 1 93 ? -0.756 -5.958 -10.645 1.00 95.75 93 VAL A CA 1
ATOM 771 C C . VAL A 1 93 ? 0.625 -6.280 -10.085 1.00 95.75 93 VAL A C 1
ATOM 773 O O . VAL A 1 93 ? 1.617 -6.268 -10.815 1.00 95.75 93 VAL A O 1
ATOM 776 N N . PHE A 1 94 ? 0.718 -6.621 -8.796 1.00 95.38 94 PHE A N 1
ATOM 777 C CA . PHE A 1 94 ? 2.021 -6.875 -8.183 1.00 95.38 94 PHE A CA 1
ATOM 778 C C . PHE A 1 94 ? 2.672 -8.157 -8.706 1.00 95.38 94 PHE A C 1
ATOM 780 O O . PHE A 1 94 ? 3.895 -8.202 -8.826 1.00 95.38 94 PHE A O 1
ATOM 787 N N . LYS A 1 95 ? 1.891 -9.190 -9.049 1.00 94.19 95 LYS A N 1
ATOM 788 C CA . LYS A 1 95 ? 2.430 -10.411 -9.658 1.00 94.19 95 LYS A CA 1
ATOM 789 C C . LYS A 1 95 ? 2.973 -10.130 -11.058 1.00 94.19 95 LYS A C 1
ATOM 791 O O . LYS A 1 95 ? 4.080 -10.572 -11.345 1.00 94.19 95 LYS A O 1
ATOM 796 N N . ALA A 1 96 ? 2.240 -9.391 -11.894 1.00 93.62 96 ALA A N 1
ATOM 797 C CA . ALA A 1 96 ? 2.690 -9.014 -13.234 1.00 93.62 96 ALA A CA 1
ATOM 798 C C . ALA A 1 96 ? 3.992 -8.205 -13.176 1.00 93.62 96 ALA A C 1
ATOM 800 O O . ALA A 1 96 ? 4.982 -8.582 -13.803 1.00 93.62 96 ALA A O 1
ATOM 801 N N . HIS A 1 97 ? 4.033 -7.167 -12.337 1.00 93.06 97 HIS A N 1
ATOM 802 C CA . HIS A 1 97 ? 5.244 -6.378 -12.125 1.00 93.06 97 HIS A CA 1
ATOM 803 C C . HIS A 1 97 ? 6.414 -7.246 -11.640 1.00 93.06 97 HIS A C 1
ATOM 805 O O . HIS A 1 97 ? 7.504 -7.206 -12.206 1.00 93.06 97 HIS A O 1
ATOM 811 N N . CYS A 1 98 ? 6.194 -8.102 -10.638 1.00 93.62 98 CYS A N 1
ATOM 812 C CA . CYS A 1 98 ? 7.260 -8.962 -10.131 1.00 93.62 98 CYS A CA 1
ATOM 813 C C . CYS A 1 98 ? 7.759 -9.970 -11.174 1.00 93.62 98 CYS A C 1
ATOM 815 O O . CYS A 1 98 ? 8.952 -10.238 -11.199 1.00 93.62 98 CYS A O 1
ATOM 817 N N . ILE A 1 99 ? 6.906 -10.501 -12.051 1.00 91.44 99 ILE A N 1
ATOM 818 C CA . ILE A 1 99 ? 7.345 -11.368 -13.156 1.00 91.44 99 ILE A CA 1
ATOM 819 C C . ILE A 1 99 ? 8.209 -10.577 -14.148 1.00 91.44 99 ILE A C 1
ATOM 821 O O . ILE A 1 99 ? 9.304 -11.015 -14.503 1.00 91.44 99 ILE A O 1
ATOM 825 N N . ASN A 1 100 ? 7.773 -9.376 -14.539 1.00 89.06 100 ASN A N 1
ATOM 826 C CA . ASN A 1 100 ? 8.485 -8.549 -15.518 1.00 89.06 100 ASN A CA 1
ATOM 827 C C . ASN A 1 100 ? 9.901 -8.158 -15.063 1.00 89.06 100 ASN A C 1
ATOM 829 O O . ASN A 1 100 ? 10.796 -8.014 -15.897 1.00 89.06 100 ASN A O 1
ATOM 833 N N . HIS A 1 101 ? 10.122 -8.028 -13.750 1.00 88.81 101 HIS A N 1
ATOM 834 C CA . HIS A 1 101 ? 11.411 -7.620 -13.172 1.00 88.81 101 HIS A CA 1
ATOM 835 C C . HIS A 1 101 ? 12.159 -8.734 -12.421 1.00 88.81 101 HIS A C 1
ATOM 837 O O . HIS A 1 101 ? 13.221 -8.481 -11.847 1.00 88.81 101 HIS A O 1
ATOM 843 N N . LYS A 1 102 ? 11.654 -9.974 -12.474 1.00 89.94 102 LYS A N 1
ATOM 844 C CA . LYS A 1 102 ? 12.211 -11.173 -11.815 1.00 89.94 102 LYS A CA 1
ATOM 845 C C . LYS A 1 102 ? 12.281 -11.086 -10.278 1.00 89.94 102 LYS A C 1
ATOM 847 O O . LYS A 1 102 ? 13.295 -11.410 -9.653 1.00 89.94 102 LYS A O 1
ATOM 852 N N . TYR A 1 103 ? 11.191 -10.624 -9.669 1.00 93.44 103 TYR A N 1
ATOM 853 C CA . TYR A 1 103 ? 10.956 -10.481 -8.226 1.00 93.44 103 TYR A CA 1
ATOM 854 C C . TYR A 1 103 ? 9.906 -11.453 -7.674 1.00 93.44 103 TYR A C 1
ATOM 856 O O . TYR A 1 103 ? 9.350 -11.240 -6.596 1.00 93.44 103 TYR A O 1
ATOM 864 N N . GLU A 1 104 ? 9.618 -12.549 -8.368 1.00 94.19 104 GLU A N 1
ATOM 865 C CA . GLU A 1 104 ? 8.577 -13.508 -7.986 1.00 94.19 104 GLU A CA 1
ATOM 866 C C . GLU A 1 104 ? 8.809 -14.078 -6.583 1.00 94.19 104 GLU A C 1
ATOM 868 O O . GLU A 1 104 ? 7.862 -14.261 -5.820 1.00 94.19 104 GLU A O 1
ATOM 873 N N . ASN A 1 105 ? 10.068 -14.296 -6.195 1.00 94.94 105 ASN A N 1
ATOM 874 C CA . ASN A 1 105 ? 10.421 -14.749 -4.848 1.00 94.94 105 ASN A CA 1
ATOM 875 C C . ASN A 1 105 ? 10.030 -13.731 -3.766 1.00 94.94 105 ASN A C 1
ATOM 877 O O . ASN A 1 105 ? 9.543 -14.122 -2.702 1.00 94.94 105 ASN A O 1
ATOM 881 N N . ILE A 1 106 ? 10.205 -12.436 -4.040 1.00 94.75 106 ILE A N 1
ATOM 882 C CA . ILE A 1 106 ? 9.836 -11.348 -3.126 1.00 94.75 106 ILE A CA 1
ATOM 883 C C . ILE A 1 106 ? 8.310 -11.325 -2.964 1.00 94.75 106 ILE A C 1
ATOM 885 O O . ILE A 1 106 ? 7.811 -11.355 -1.835 1.00 94.75 106 ILE A O 1
ATOM 889 N N . TYR A 1 107 ? 7.572 -11.387 -4.079 1.00 95.75 107 TYR A N 1
ATOM 890 C CA . TYR A 1 107 ? 6.110 -11.465 -4.070 1.00 95.75 107 TYR A CA 1
ATOM 891 C C . TYR A 1 107 ? 5.596 -12.695 -3.316 1.00 95.75 107 TYR A C 1
ATOM 893 O O . TYR A 1 107 ? 4.770 -12.567 -2.414 1.00 95.75 107 TYR A O 1
ATOM 901 N N . ASN A 1 108 ? 6.103 -13.888 -3.632 1.00 95.81 108 ASN A N 1
ATOM 902 C CA . ASN A 1 108 ? 5.661 -15.139 -3.014 1.00 95.81 108 ASN A CA 1
ATOM 903 C C . ASN A 1 108 ? 5.926 -15.148 -1.501 1.00 95.81 108 ASN A C 1
ATOM 905 O O . ASN A 1 108 ? 5.087 -15.602 -0.715 1.00 95.81 108 ASN A O 1
ATOM 909 N N . ASN A 1 109 ? 7.063 -14.597 -1.068 1.00 95.69 109 ASN A N 1
ATOM 910 C CA . ASN A 1 109 ? 7.384 -14.436 0.347 1.00 95.69 109 ASN A CA 1
ATOM 911 C C . ASN A 1 109 ? 6.426 -13.458 1.050 1.00 95.69 109 ASN A C 1
ATOM 913 O O . ASN A 1 109 ? 5.960 -13.751 2.152 1.00 95.69 109 ASN A O 1
ATOM 917 N N . PHE A 1 110 ? 6.090 -12.326 0.424 1.00 96.12 110 PHE A N 1
ATOM 918 C CA . PHE A 1 110 ? 5.097 -11.404 0.977 1.00 96.12 110 PHE A CA 1
ATOM 919 C C . PHE A 1 110 ? 3.706 -12.054 1.046 1.00 96.12 110 PHE A C 1
ATOM 921 O O . PHE A 1 110 ? 3.076 -12.054 2.108 1.00 96.12 110 PHE A O 1
ATOM 928 N N . ALA A 1 111 ? 3.248 -12.644 -0.060 1.00 94.88 111 ALA A N 1
ATOM 929 C CA . ALA A 1 111 ? 1.910 -13.200 -0.206 1.00 94.88 111 ALA A CA 1
ATOM 930 C C . ALA A 1 111 ? 1.652 -14.360 0.767 1.00 94.88 111 ALA A C 1
ATOM 932 O O . ALA A 1 111 ? 0.625 -14.374 1.446 1.00 94.88 111 ALA A O 1
ATOM 933 N N . SER A 1 112 ? 2.598 -15.296 0.891 1.00 95.50 112 SER A N 1
ATOM 934 C CA . SER A 1 112 ? 2.472 -16.450 1.795 1.00 95.50 112 SER A CA 1
ATOM 935 C C . SER A 1 112 ? 2.369 -16.056 3.271 1.00 95.50 112 SER A C 1
ATOM 937 O O . SER A 1 112 ? 1.682 -16.727 4.037 1.00 95.50 112 SER A O 1
ATOM 939 N N . LYS A 1 113 ? 3.017 -14.957 3.674 1.00 95.44 113 LYS A N 1
ATOM 940 C CA . LYS A 1 113 ? 3.103 -14.537 5.080 1.00 95.44 113 LYS A CA 1
ATOM 941 C C . LYS A 1 113 ? 2.053 -13.509 5.487 1.00 95.44 113 LYS A C 1
ATOM 943 O O . LYS A 1 113 ? 1.619 -13.519 6.635 1.00 95.44 113 LYS A O 1
ATOM 948 N N . ASN A 1 114 ? 1.664 -12.611 4.580 1.00 95.75 114 ASN A N 1
ATOM 949 C CA . ASN A 1 114 ? 0.936 -11.392 4.952 1.00 95.75 114 ASN A CA 1
ATOM 950 C C . ASN A 1 114 ? -0.440 -11.258 4.292 1.00 95.75 114 ASN A C 1
ATOM 952 O O . ASN A 1 114 ? -1.271 -10.502 4.793 1.00 95.75 114 ASN A O 1
ATOM 956 N N . LEU A 1 115 ? -0.733 -11.992 3.210 1.00 93.44 115 LEU A N 1
ATOM 957 C CA . LEU A 1 115 ? -1.962 -11.771 2.436 1.00 93.44 115 LEU A CA 1
ATOM 958 C C . LEU A 1 115 ? -3.240 -12.078 3.234 1.00 93.44 115 LEU A C 1
ATOM 960 O O . LEU A 1 115 ? -4.275 -11.456 3.006 1.00 93.44 115 LEU A O 1
ATOM 964 N N . SER A 1 116 ? -3.181 -13.011 4.187 1.00 94.88 116 SER A N 1
ATOM 965 C CA . SER A 1 116 ? -4.313 -13.312 5.074 1.00 94.88 116 SER A CA 1
ATOM 966 C C . SER A 1 116 ? -4.649 -12.131 5.995 1.00 94.88 116 SER A C 1
ATOM 968 O O . SER A 1 116 ? -5.787 -11.657 6.013 1.00 94.88 116 SER A O 1
ATOM 970 N N . ASP A 1 117 ? -3.648 -11.589 6.698 1.00 95.56 117 ASP A N 1
ATOM 971 C CA . ASP A 1 117 ? -3.830 -10.423 7.571 1.00 95.56 117 ASP A CA 1
ATOM 972 C C . ASP A 1 117 ? -4.228 -9.179 6.767 1.00 95.56 117 ASP A C 1
ATOM 974 O O . ASP A 1 117 ? -5.104 -8.423 7.186 1.00 95.56 117 ASP A O 1
ATOM 978 N N . PHE A 1 118 ? -3.661 -9.015 5.573 1.00 95.19 118 PHE A N 1
ATOM 979 C CA . PHE A 1 118 ? -4.037 -7.972 4.626 1.00 95.19 118 PHE A CA 1
ATOM 980 C C . PHE A 1 118 ? -5.521 -8.048 4.231 1.00 95.19 118 PHE A C 1
ATOM 982 O O . PHE A 1 118 ? -6.242 -7.055 4.337 1.00 95.19 118 PHE A O 1
ATOM 989 N N . LYS A 1 119 ? -6.021 -9.233 3.844 1.00 96.19 119 LYS A N 1
ATOM 990 C CA . LYS A 1 119 ? -7.447 -9.455 3.537 1.00 96.19 119 LYS A CA 1
ATOM 991 C C . LYS A 1 119 ? -8.339 -9.125 4.732 1.00 96.19 119 LYS A C 1
ATOM 993 O O . LYS A 1 119 ? -9.376 -8.483 4.568 1.00 96.19 119 LYS A O 1
ATOM 998 N N . HIS A 1 120 ? -7.929 -9.537 5.930 1.00 96.38 120 HIS A N 1
ATOM 999 C CA . HIS A 1 120 ? -8.670 -9.253 7.154 1.00 96.38 120 HIS A CA 1
ATOM 1000 C C . HIS A 1 120 ? -8.758 -7.746 7.436 1.00 96.38 120 HIS A C 1
ATOM 1002 O O . HIS A 1 120 ? -9.849 -7.224 7.672 1.00 96.38 120 HIS A O 1
ATOM 1008 N N . LEU A 1 121 ? -7.634 -7.028 7.351 1.00 97.75 121 LEU A N 1
ATOM 1009 C CA . LEU A 1 121 ? -7.606 -5.575 7.515 1.00 97.75 121 LEU A CA 1
ATOM 1010 C C . LEU A 1 121 ? -8.424 -4.866 6.434 1.00 97.75 121 LEU A C 1
ATOM 1012 O O . LEU A 1 121 ? -9.121 -3.907 6.752 1.00 97.75 121 LEU A O 1
ATOM 1016 N N . ARG A 1 122 ? -8.420 -5.357 5.187 1.00 96.94 122 ARG A N 1
ATOM 1017 C CA . ARG A 1 122 ? -9.234 -4.780 4.107 1.00 96.94 122 ARG A CA 1
ATOM 1018 C C . ARG A 1 122 ? -10.721 -4.927 4.387 1.00 96.94 122 ARG A C 1
ATOM 1020 O O . ARG A 1 122 ? -11.472 -3.962 4.270 1.00 96.94 122 ARG A O 1
ATOM 1027 N N . ALA A 1 123 ? -11.147 -6.122 4.788 1.00 96.19 123 ALA A N 1
ATOM 1028 C CA . ALA A 1 123 ? -12.528 -6.358 5.187 1.00 96.19 123 ALA A CA 1
ATOM 1029 C C . ALA A 1 123 ? -12.927 -5.438 6.351 1.00 96.19 123 ALA A C 1
ATOM 1031 O O . ALA A 1 123 ? -14.020 -4.869 6.350 1.00 96.19 123 ALA A O 1
ATOM 1032 N N . LYS A 1 124 ? -12.019 -5.233 7.313 1.00 97.44 124 LYS A N 1
ATOM 1033 C CA . LYS A 1 124 ? -12.246 -4.315 8.428 1.00 97.44 124 LYS A CA 1
ATOM 1034 C C . LYS A 1 124 ? -12.318 -2.852 7.986 1.00 97.44 124 LYS A C 1
ATOM 1036 O O . LYS A 1 124 ? -13.228 -2.157 8.425 1.00 97.44 124 LYS A O 1
ATOM 1041 N N . ARG A 1 125 ? -11.444 -2.397 7.084 1.00 97.19 125 ARG A N 1
ATOM 1042 C CA . ARG A 1 125 ? -11.515 -1.064 6.462 1.00 97.19 125 ARG A CA 1
ATOM 1043 C C . ARG A 1 125 ? -12.877 -0.851 5.815 1.00 97.19 125 ARG A C 1
ATOM 1045 O O . ARG A 1 125 ? -13.534 0.135 6.109 1.00 97.19 125 ARG A O 1
ATOM 1052 N N . ASN A 1 126 ? -13.342 -1.799 5.000 1.00 96.25 126 ASN A N 1
ATOM 1053 C CA . ASN A 1 126 ? -14.644 -1.695 4.335 1.00 96.25 126 ASN A CA 1
ATOM 1054 C C . ASN A 1 126 ? -15.803 -1.558 5.334 1.00 96.25 126 ASN A C 1
ATOM 1056 O O . ASN A 1 126 ? -16.682 -0.728 5.128 1.00 96.25 126 ASN A O 1
ATOM 1060 N N . LYS A 1 127 ? -15.773 -2.323 6.433 1.00 97.44 127 LYS A N 1
ATOM 1061 C CA . LYS A 1 127 ? -16.734 -2.202 7.542 1.00 97.44 127 LYS A CA 1
ATOM 1062 C C . LYS A 1 127 ? -16.665 -0.838 8.238 1.00 97.44 127 LYS A C 1
ATOM 1064 O O . LYS A 1 127 ? -17.696 -0.281 8.579 1.00 97.44 127 LYS A O 1
ATOM 1069 N N . ILE A 1 128 ? -15.467 -0.286 8.425 1.00 96.50 128 ILE A N 1
ATOM 1070 C CA . ILE A 1 128 ? -15.275 1.046 9.016 1.00 96.50 128 ILE A CA 1
ATOM 1071 C C . ILE A 1 128 ? -15.825 2.148 8.097 1.00 96.50 128 ILE A C 1
ATOM 1073 O O . ILE A 1 128 ? -16.462 3.076 8.586 1.00 96.50 128 ILE A O 1
ATOM 1077 N N . THR A 1 129 ? -15.583 2.055 6.787 1.00 94.69 129 THR A N 1
ATOM 1078 C CA . THR A 1 129 ? -16.025 3.053 5.797 1.00 94.69 129 THR A CA 1
ATOM 1079 C C . THR A 1 129 ? -17.529 2.983 5.530 1.00 94.69 129 THR A C 1
ATOM 1081 O O . THR A 1 129 ? -18.173 4.015 5.359 1.00 94.69 129 THR A O 1
ATOM 1084 N N . HIS A 1 130 ? -18.096 1.777 5.506 1.00 95.50 130 HIS A N 1
ATOM 1085 C CA . HIS A 1 130 ? -19.512 1.532 5.231 1.00 95.50 130 HIS A CA 1
ATOM 1086 C C . HIS A 1 130 ? -20.125 0.656 6.336 1.00 95.50 130 HIS A C 1
ATOM 1088 O O . HIS A 1 130 ? -20.427 -0.518 6.093 1.00 95.50 130 HIS A O 1
ATOM 1094 N N . PRO A 1 131 ? -20.273 1.193 7.562 1.00 95.31 131 PRO A N 1
ATOM 1095 C CA . PRO A 1 131 ? -20.764 0.422 8.694 1.00 95.31 131 PRO A CA 1
ATOM 1096 C C . PRO A 1 131 ? -22.231 0.051 8.489 1.00 95.31 131 PRO A C 1
ATOM 1098 O O . PRO A 1 131 ? -23.060 0.902 8.166 1.00 95.31 131 PRO A O 1
ATOM 1101 N N . LYS A 1 132 ? -22.551 -1.227 8.696 1.00 96.50 132 LY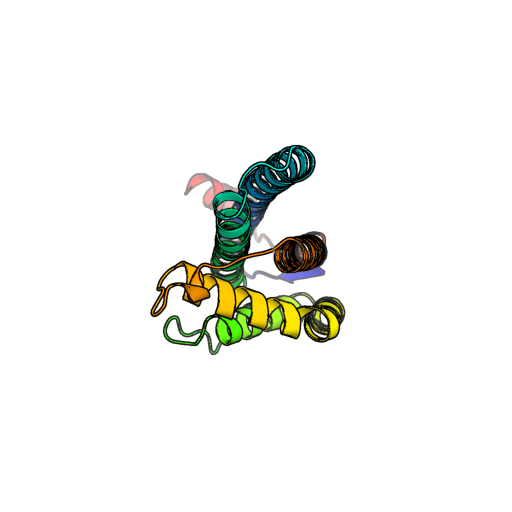S A N 1
ATOM 1102 C CA . LYS A 1 132 ? -23.932 -1.729 8.701 1.00 96.50 132 LYS A CA 1
ATOM 1103 C C . LYS A 1 132 ? -24.471 -1.835 10.124 1.00 96.50 132 LYS A C 1
ATOM 1105 O O . LYS A 1 132 ? -25.672 -1.718 10.339 1.00 96.50 132 LYS A O 1
ATOM 1110 N N . GLU A 1 133 ? -23.574 -2.007 11.092 1.00 96.19 133 GLU A N 1
ATOM 1111 C CA . GLU A 1 133 ? -23.881 -2.110 12.517 1.00 96.19 133 GLU A CA 1
ATOM 1112 C C . GLU A 1 133 ? -22.881 -1.299 13.356 1.00 96.19 133 GLU A C 1
ATOM 1114 O O . GLU A 1 133 ? -21.797 -0.943 12.895 1.00 96.19 133 GLU A O 1
ATOM 1119 N N . LYS A 1 134 ? -23.204 -1.019 14.628 1.00 90.88 134 LYS A N 1
ATOM 1120 C CA . LYS A 1 134 ? -22.303 -0.257 15.521 1.00 90.88 134 LYS A CA 1
ATOM 1121 C C . LYS A 1 134 ? -20.937 -0.941 15.698 1.00 90.88 134 LYS A C 1
ATOM 1123 O O . LYS A 1 134 ? -19.902 -0.268 15.685 1.00 90.88 134 LYS A O 1
ATOM 1128 N N . THR A 1 135 ? -20.943 -2.269 15.792 1.00 94.38 135 THR A N 1
ATOM 1129 C CA . THR A 1 135 ? -19.765 -3.129 15.992 1.00 94.38 135 THR A CA 1
ATOM 1130 C C . THR A 1 135 ? -18.781 -3.086 14.817 1.00 94.38 135 THR A C 1
ATOM 1132 O O . THR A 1 135 ? -17.579 -3.306 14.986 1.00 94.38 135 THR A O 1
ATOM 1135 N N . ASP A 1 136 ? -19.234 -2.717 13.614 1.00 95.69 136 ASP A N 1
ATOM 1136 C CA . ASP A 1 136 ? -18.368 -2.606 12.436 1.00 95.69 136 ASP A CA 1
ATOM 1137 C C . ASP A 1 136 ? -17.269 -1.548 12.613 1.00 95.69 136 ASP A C 1
ATOM 1139 O O . ASP A 1 136 ? -16.172 -1.699 12.064 1.00 95.69 136 ASP A O 1
ATOM 1143 N N . THR A 1 137 ? -17.510 -0.534 13.447 1.00 93.88 137 THR A N 1
ATOM 1144 C CA . THR A 1 137 ? -16.550 0.545 13.739 1.00 93.88 137 THR A CA 1
ATOM 1145 C C . THR A 1 137 ? -15.628 0.257 14.927 1.00 93.88 137 THR A C 1
ATOM 1147 O O . THR A 1 137 ? -14.688 1.021 15.168 1.00 93.88 137 THR A O 1
ATOM 1150 N N . GLU A 1 138 ? -15.859 -0.835 15.662 1.00 94.75 138 GLU A N 1
ATOM 1151 C CA . GLU A 1 138 ? -15.078 -1.186 16.851 1.00 94.75 138 GLU A CA 1
ATOM 1152 C C . GLU A 1 138 ? -13.659 -1.596 16.478 1.00 94.75 138 GLU A C 1
ATOM 1154 O O . GLU A 1 138 ? -13.433 -2.379 15.555 1.00 94.75 138 GLU A O 1
ATOM 1159 N N . VAL A 1 139 ? -12.679 -1.080 17.204 1.00 95.50 139 VAL A N 1
ATOM 1160 C CA . VAL A 1 139 ? -11.261 -1.360 16.984 1.00 95.50 139 VAL A CA 1
ATOM 1161 C C . VAL A 1 139 ? -10.574 -1.501 18.333 1.00 95.50 139 VAL A C 1
ATOM 1163 O O . VAL A 1 139 ? -11.079 -1.034 19.349 1.00 95.50 139 VAL A O 1
ATOM 1166 N N . ASN A 1 140 ? -9.431 -2.177 18.361 1.00 93.88 140 ASN A N 1
ATOM 1167 C CA . ASN A 1 140 ? -8.699 -2.418 19.597 1.00 93.88 140 ASN A CA 1
ATOM 1168 C C . ASN A 1 140 ? -7.184 -2.438 19.355 1.00 93.88 140 ASN A C 1
ATOM 1170 O O . ASN A 1 140 ? -6.708 -2.405 18.216 1.00 93.88 140 ASN A O 1
ATOM 1174 N N . LYS A 1 141 ? -6.421 -2.531 20.448 1.00 93.75 141 LYS A N 1
ATOM 1175 C CA . LYS A 1 141 ? -4.953 -2.580 20.415 1.00 93.75 141 LYS A CA 1
ATOM 1176 C C . LYS A 1 141 ? -4.413 -3.735 19.569 1.00 93.75 141 LYS A C 1
ATOM 1178 O O . LYS A 1 141 ? -3.429 -3.546 18.866 1.00 93.75 141 LYS A O 1
ATOM 1183 N N . GLN A 1 142 ? -5.045 -4.908 19.596 1.00 95.12 142 GLN A N 1
ATOM 1184 C CA . GLN A 1 142 ? -4.585 -6.059 18.808 1.00 95.12 142 GLN A CA 1
ATOM 1185 C C . GLN A 1 142 ? -4.718 -5.800 17.304 1.00 95.12 142 G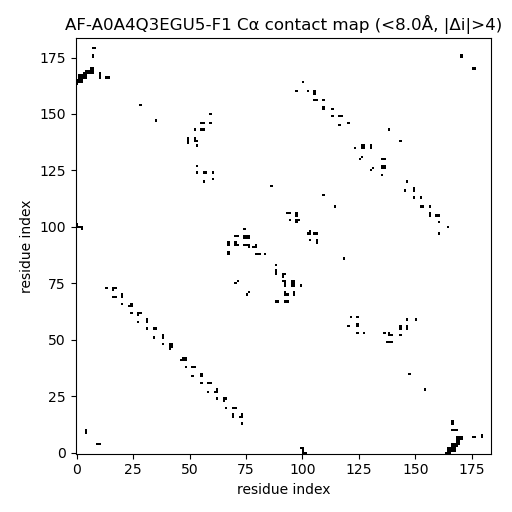LN A C 1
ATOM 1187 O O . GLN A 1 142 ? -3.796 -6.086 16.541 1.00 95.12 142 GLN A O 1
ATOM 1192 N N . LEU A 1 143 ? -5.836 -5.207 16.879 1.00 96.00 143 LEU A N 1
ATOM 1193 C CA . LEU A 1 143 ? -6.059 -4.819 15.491 1.00 96.00 143 LEU A CA 1
ATOM 1194 C C . LEU A 1 143 ? -5.051 -3.757 15.037 1.00 96.00 143 LEU A C 1
ATOM 1196 O O . LEU A 1 143 ? -4.514 -3.859 13.936 1.00 96.00 143 LEU A O 1
ATOM 1200 N N . PHE A 1 144 ? -4.743 -2.786 15.899 1.00 96.94 144 PHE A N 1
ATOM 1201 C CA . PHE A 1 144 ? -3.709 -1.788 15.631 1.00 96.94 144 PHE A CA 1
ATOM 1202 C C . PHE A 1 144 ? -2.320 -2.421 15.450 1.00 96.94 144 PHE A C 1
ATOM 1204 O O . PHE A 1 144 ? -1.636 -2.133 14.472 1.00 96.94 144 PHE A O 1
ATOM 1211 N N . GLN A 1 145 ? -1.924 -3.356 16.320 1.00 97.06 145 GLN A N 1
ATOM 1212 C CA . GLN A 1 145 ? -0.645 -4.068 16.183 1.00 97.06 145 GLN A CA 1
ATOM 1213 C C . GLN A 1 145 ? -0.583 -4.923 14.911 1.00 97.06 145 GLN A C 1
ATOM 1215 O O . GLN A 1 145 ? 0.447 -4.970 14.237 1.00 97.06 145 GLN A O 1
ATOM 1220 N N . LYS A 1 146 ? -1.700 -5.557 14.530 1.00 97.69 146 LYS A N 1
ATOM 1221 C CA .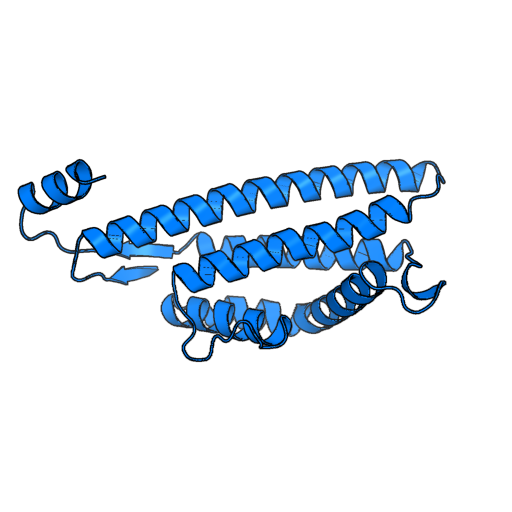 LYS A 1 146 ? -1.807 -6.266 13.249 1.00 97.69 146 LYS A CA 1
ATOM 1222 C C . LYS A 1 146 ? -1.624 -5.314 12.064 1.00 97.69 146 LYS A C 1
ATOM 1224 O O . LYS A 1 146 ? -0.876 -5.638 11.147 1.00 97.69 146 LYS A O 1
ATOM 1229 N N . MET A 1 147 ? -2.268 -4.147 12.100 1.00 98.00 147 MET A N 1
ATOM 1230 C CA . MET A 1 147 ? -2.114 -3.107 11.080 1.00 98.00 147 MET A CA 1
ATOM 1231 C C . MET A 1 147 ? -0.655 -2.660 10.955 1.00 98.00 147 MET A C 1
ATOM 1233 O O . MET A 1 147 ? -0.121 -2.715 9.851 1.00 98.00 147 MET A O 1
ATOM 1237 N N . LYS A 1 148 ? 0.030 -2.358 12.070 1.00 98.12 148 LYS A N 1
ATOM 1238 C CA . LYS A 1 148 ? 1.463 -2.013 12.065 1.00 98.12 148 LYS A CA 1
ATOM 1239 C C . LYS A 1 148 ? 2.320 -3.096 11.411 1.00 98.12 148 LYS A C 1
ATOM 1241 O O . LYS A 1 148 ? 3.147 -2.796 10.558 1.00 98.12 148 LYS A O 1
ATOM 1246 N N . LYS A 1 149 ? 2.103 -4.363 11.777 1.00 97.88 149 LYS A N 1
ATOM 1247 C CA . LYS A 1 149 ? 2.846 -5.495 11.204 1.00 97.88 149 LYS A CA 1
ATOM 1248 C C . LYS A 1 149 ? 2.663 -5.583 9.685 1.00 97.88 149 LYS A C 1
ATOM 1250 O O . LYS A 1 149 ? 3.643 -5.774 8.968 1.00 97.88 149 LYS A O 1
ATOM 1255 N N . VAL A 1 150 ? 1.426 -5.441 9.203 1.00 98.00 150 VAL A N 1
ATOM 1256 C CA . VAL A 1 150 ? 1.130 -5.453 7.762 1.00 98.00 150 VAL A CA 1
ATOM 1257 C C . VAL A 1 150 ? 1.748 -4.245 7.069 1.00 98.00 150 VAL A C 1
ATOM 1259 O O . VAL A 1 150 ? 2.360 -4.428 6.024 1.00 98.00 150 VAL A O 1
ATOM 1262 N N . PHE A 1 151 ? 1.659 -3.053 7.662 1.00 98.44 151 PHE A N 1
ATOM 1263 C CA . PHE A 1 151 ? 2.299 -1.847 7.144 1.00 98.44 151 PHE A CA 1
ATOM 1264 C C . PHE A 1 151 ? 3.812 -2.034 6.984 1.00 98.44 151 PHE A C 1
ATOM 1266 O O . PHE A 1 151 ? 4.329 -1.880 5.885 1.00 98.44 151 PHE A O 1
ATOM 1273 N N . THR A 1 152 ? 4.524 -2.470 8.028 1.00 97.81 152 THR A N 1
ATOM 1274 C CA . THR A 1 152 ? 5.975 -2.707 7.953 1.00 97.81 152 THR A CA 1
ATOM 1275 C C . THR A 1 152 ? 6.339 -3.743 6.887 1.00 97.81 152 THR A C 1
ATOM 1277 O O . THR A 1 152 ? 7.289 -3.547 6.127 1.00 97.81 152 THR A O 1
ATOM 1280 N N . ALA A 1 153 ? 5.589 -4.847 6.807 1.00 97.38 153 ALA A N 1
ATOM 1281 C CA . ALA A 1 153 ? 5.821 -5.875 5.796 1.00 97.38 153 ALA A CA 1
ATOM 1282 C C . ALA A 1 153 ? 5.563 -5.354 4.374 1.00 97.38 153 ALA A C 1
ATOM 1284 O O . ALA A 1 153 ? 6.312 -5.688 3.458 1.00 97.38 153 ALA A O 1
ATOM 1285 N N . TYR A 1 154 ? 4.522 -4.539 4.201 1.00 98.06 154 TYR A N 1
ATOM 1286 C CA . TYR A 1 154 ? 4.156 -3.933 2.928 1.00 98.06 154 TYR A CA 1
ATOM 1287 C C . TYR A 1 154 ? 5.181 -2.890 2.472 1.00 98.06 154 TYR A C 1
ATOM 1289 O O . TYR A 1 154 ? 5.675 -2.984 1.354 1.00 98.06 154 TYR A O 1
ATOM 1297 N N . SER A 1 155 ? 5.582 -1.963 3.343 1.00 95.44 155 SER A N 1
ATOM 1298 C CA . SER A 1 155 ? 6.594 -0.948 3.026 1.00 95.44 155 SER A CA 1
ATOM 1299 C C . SER A 1 155 ? 7.912 -1.587 2.600 1.00 95.44 155 SER A C 1
ATOM 1301 O O . SER A 1 155 ? 8.514 -1.173 1.612 1.00 95.44 155 SER A O 1
ATOM 1303 N N . ARG A 1 156 ? 8.338 -2.654 3.290 1.00 94.62 156 ARG A N 1
ATOM 1304 C CA . ARG A 1 156 ? 9.520 -3.419 2.878 1.00 94.62 156 ARG A CA 1
ATOM 1305 C C . ARG A 1 156 ? 9.324 -4.087 1.519 1.00 94.62 156 ARG A C 1
ATOM 1307 O O . ARG A 1 156 ? 10.209 -3.998 0.682 1.00 94.62 156 ARG A O 1
ATOM 1314 N N . PHE A 1 157 ? 8.176 -4.726 1.300 1.00 95.75 157 PHE A N 1
ATOM 1315 C CA . PHE A 1 157 ? 7.849 -5.354 0.021 1.00 95.75 157 PHE A CA 1
ATOM 1316 C C . PHE A 1 157 ? 7.931 -4.360 -1.145 1.00 95.75 157 PHE A C 1
ATOM 1318 O O . PHE A 1 157 ? 8.573 -4.664 -2.147 1.00 95.75 157 PHE A O 1
ATOM 1325 N N . VAL A 1 158 ? 7.348 -3.168 -0.997 1.00 94.88 158 VAL A N 1
ATOM 1326 C CA . VAL A 1 158 ? 7.368 -2.129 -2.036 1.00 94.88 158 VAL A CA 1
ATOM 1327 C C . VAL A 1 158 ? 8.787 -1.605 -2.276 1.00 94.88 158 VAL A C 1
ATOM 1329 O O . VAL A 1 158 ? 9.205 -1.479 -3.423 1.00 94.88 158 VAL A O 1
ATOM 1332 N N . VAL A 1 159 ? 9.577 -1.375 -1.222 1.00 90.88 159 VAL A N 1
ATOM 1333 C CA . VAL A 1 159 ? 10.996 -1.009 -1.375 1.00 90.88 159 VAL A CA 1
ATOM 1334 C C . VAL A 1 159 ? 11.769 -2.096 -2.128 1.00 90.88 159 VAL A C 1
ATOM 1336 O O . VAL A 1 159 ? 12.447 -1.783 -3.103 1.00 90.88 159 VAL A O 1
ATOM 1339 N N . ASP A 1 160 ? 11.617 -3.365 -1.742 1.00 92.31 160 ASP A N 1
ATOM 1340 C CA . ASP A 1 160 ? 12.355 -4.487 -2.332 1.00 92.31 160 ASP A CA 1
ATOM 1341 C C . ASP A 1 160 ? 12.086 -4.632 -3.847 1.00 92.31 160 ASP A C 1
ATOM 1343 O O . ASP A 1 160 ? 13.013 -4.915 -4.608 1.00 92.31 160 ASP A O 1
ATOM 1347 N N . ILE A 1 161 ? 10.851 -4.390 -4.310 1.00 91.75 161 ILE A N 1
ATOM 1348 C CA . ILE A 1 161 ? 10.514 -4.428 -5.749 1.00 91.75 161 ILE A CA 1
ATOM 1349 C C . ILE A 1 161 ? 10.896 -3.134 -6.496 1.00 91.75 161 ILE A C 1
ATOM 1351 O O . ILE A 1 161 ? 11.056 -3.144 -7.715 1.00 91.75 161 ILE A O 1
ATOM 1355 N N . MET A 1 162 ? 11.086 -2.011 -5.795 1.00 84.94 162 MET A N 1
ATOM 1356 C CA . MET A 1 162 ? 11.495 -0.742 -6.412 1.00 84.94 162 MET A CA 1
ATOM 1357 C C . MET A 1 162 ? 13.017 -0.586 -6.519 1.00 84.94 162 MET A C 1
ATOM 1359 O O . MET A 1 162 ? 13.495 -0.065 -7.525 1.00 84.94 162 MET A O 1
ATOM 1363 N N . THR A 1 163 ? 13.794 -1.036 -5.525 1.00 79.50 163 THR A N 1
ATOM 1364 C CA . THR A 1 163 ? 15.253 -0.802 -5.432 1.00 79.50 163 THR A CA 1
ATOM 1365 C C . THR A 1 163 ? 16.054 -1.426 -6.580 1.00 79.50 163 THR A C 1
ATOM 1367 O O . THR A 1 163 ? 17.174 -0.998 -6.852 1.00 79.50 163 THR A O 1
ATOM 1370 N N . GLY A 1 164 ? 15.499 -2.402 -7.296 1.00 67.00 164 GLY A N 1
ATOM 1371 C CA . GLY A 1 164 ? 16.161 -3.013 -8.446 1.00 67.00 164 GLY A CA 1
ATOM 1372 C C . GLY A 1 164 ? 15.596 -2.622 -9.813 1.00 67.00 164 GLY A C 1
ATOM 1373 O O . GLY A 1 164 ? 16.135 -3.105 -10.811 1.00 67.00 164 GLY A O 1
ATOM 1374 N N . THR A 1 165 ? 14.541 -1.809 -9.887 1.00 70.50 165 THR A N 1
ATOM 1375 C CA . THR A 1 165 ? 13.846 -1.516 -11.148 1.00 70.50 165 THR A CA 1
ATOM 1376 C C . THR A 1 165 ? 14.560 -0.393 -11.899 1.00 70.50 165 THR A C 1
ATOM 1378 O O . THR A 1 165 ? 14.614 0.742 -11.431 1.00 70.50 165 THR A O 1
ATOM 1381 N N . GLY A 1 166 ? 15.120 -0.712 -13.068 1.00 65.88 166 GLY A N 1
ATOM 1382 C CA . GLY A 1 166 ? 15.828 0.237 -13.931 1.00 65.88 166 GLY A CA 1
ATOM 1383 C C . GLY A 1 166 ? 15.337 0.194 -15.377 1.00 65.88 166 GLY A C 1
ATOM 1384 O O . GLY A 1 166 ? 14.612 -0.717 -15.775 1.00 65.88 166 GLY A O 1
ATOM 1385 N N . VAL A 1 167 ? 15.757 1.171 -16.177 1.00 72.19 167 VAL A N 1
ATOM 1386 C CA . VAL A 1 167 ? 15.425 1.266 -17.605 1.00 72.19 167 VAL A CA 1
ATOM 1387 C C . VAL A 1 167 ? 16.694 1.153 -18.449 1.00 72.19 167 VAL A C 1
ATOM 1389 O O . VAL A 1 167 ? 17.701 1.779 -18.129 1.00 72.19 167 VAL A O 1
ATOM 1392 N N . GLU A 1 168 ? 16.642 0.355 -19.511 1.00 75.56 168 GLU A N 1
ATOM 1393 C CA . GLU A 1 168 ? 17.666 0.259 -20.553 1.00 75.56 168 GLU A CA 1
ATOM 1394 C C . GLU A 1 168 ? 17.005 0.611 -21.890 1.00 75.56 168 GLU A C 1
ATOM 1396 O O . GLU A 1 168 ? 15.928 0.114 -22.210 1.00 75.56 168 GLU A O 1
ATOM 1401 N N . PHE A 1 169 ? 17.623 1.484 -22.676 1.00 73.88 169 PHE A N 1
ATOM 1402 C CA . PHE A 1 169 ? 17.147 1.833 -24.012 1.00 73.88 169 PHE A CA 1
ATOM 1403 C C . PHE A 1 169 ? 18.341 2.132 -24.911 1.00 73.88 169 PHE A C 1
ATOM 1405 O O . PHE A 1 169 ? 19.389 2.577 -24.438 1.00 73.88 169 PHE A O 1
ATOM 1412 N N . SER A 1 170 ? 18.183 1.862 -26.203 1.00 71.75 170 SER A N 1
ATOM 1413 C CA . SER A 1 170 ? 19.182 2.218 -27.210 1.00 71.75 170 SER A CA 1
ATOM 1414 C C . SER A 1 170 ? 18.806 3.556 -27.831 1.00 71.75 170 SER A C 1
ATOM 1416 O O . SER A 1 170 ? 17.640 3.782 -28.132 1.00 71.75 170 SER A O 1
ATOM 1418 N N . ILE A 1 171 ? 19.788 4.436 -28.020 1.00 72.44 171 ILE A N 1
ATOM 1419 C CA . ILE A 1 171 ? 19.611 5.677 -28.781 1.00 72.44 171 ILE A CA 1
ATOM 1420 C C . ILE A 1 171 ? 20.291 5.521 -30.136 1.00 72.44 171 ILE A C 1
ATOM 1422 O O . ILE A 1 171 ? 21.456 5.123 -30.197 1.00 72.44 171 ILE A O 1
ATOM 1426 N N . ALA A 1 172 ? 19.579 5.830 -31.221 1.00 69.31 172 ALA A N 1
ATOM 1427 C CA . ALA A 1 172 ? 20.179 5.832 -32.553 1.00 69.31 172 ALA A CA 1
ATOM 1428 C C . ALA A 1 172 ? 21.070 7.071 -32.751 1.00 69.31 172 ALA A C 1
ATOM 1430 O O . ALA A 1 172 ? 22.061 7.024 -33.481 1.00 69.31 1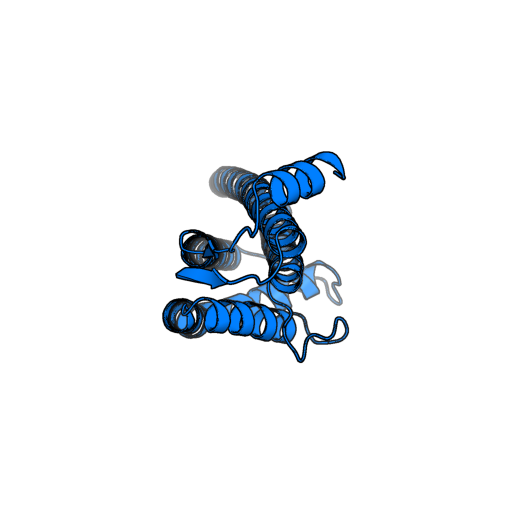72 ALA A O 1
ATOM 1431 N N . SER A 1 173 ? 20.749 8.181 -32.073 1.00 72.94 173 SER A N 1
ATOM 1432 C CA . SER A 1 173 ? 21.551 9.408 -32.066 1.00 72.94 173 SER A CA 1
ATOM 1433 C C . SER A 1 173 ? 21.283 10.289 -30.834 1.00 72.94 173 SER A C 1
ATOM 1435 O O . SER A 1 173 ? 20.235 10.217 -30.195 1.00 72.94 173 SER A O 1
ATOM 1437 N N . MET A 1 174 ? 22.203 11.213 -30.528 1.00 72.50 174 MET A N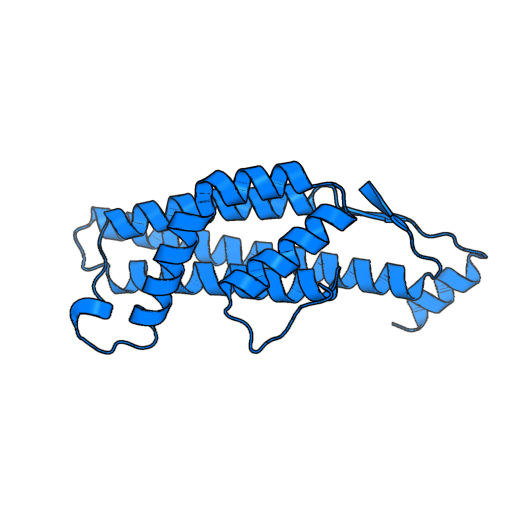 1
ATOM 1438 C CA . MET A 1 174 ? 21.986 12.228 -29.481 1.00 72.50 174 MET A CA 1
ATOM 1439 C C . MET A 1 174 ? 20.882 13.244 -29.824 1.00 72.50 174 MET A C 1
ATOM 1441 O O . MET A 1 174 ? 20.307 13.857 -28.921 1.00 72.50 174 MET A O 1
ATOM 1445 N N . SER A 1 175 ? 20.564 13.428 -31.110 1.00 75.00 175 SER A N 1
ATOM 1446 C CA . SER A 1 175 ? 19.466 14.304 -31.534 1.00 75.00 175 SER A CA 1
ATOM 1447 C C . SER A 1 175 ? 18.098 13.716 -31.181 1.00 75.00 175 SER A C 1
ATOM 1449 O O . SER A 1 175 ? 17.221 14.462 -30.756 1.00 75.00 175 SER A O 1
ATOM 1451 N N . GLU A 1 176 ? 17.934 12.393 -31.265 1.00 74.06 176 GLU A N 1
ATOM 1452 C CA . GLU A 1 176 ? 16.722 11.684 -30.835 1.00 74.06 176 GLU A CA 1
ATOM 1453 C C . GLU A 1 176 ? 16.428 11.932 -29.348 1.00 74.06 176 GLU A C 1
ATOM 1455 O O . GLU A 1 176 ? 15.326 12.341 -28.981 1.00 74.06 176 GLU A O 1
ATOM 1460 N N . PHE A 1 177 ? 17.449 11.787 -28.501 1.00 74.88 177 PHE A N 1
ATOM 1461 C CA . PHE A 1 177 ? 17.339 12.051 -27.068 1.00 74.88 177 PHE A CA 1
ATOM 1462 C C . PHE A 1 177 ? 16.998 13.518 -26.768 1.00 74.88 177 PHE A C 1
ATOM 1464 O O . PHE A 1 177 ? 16.126 13.806 -25.949 1.00 74.88 177 PHE A O 1
ATOM 1471 N N . THR A 1 178 ? 17.652 14.454 -27.461 1.00 75.56 178 THR A N 1
ATOM 1472 C CA . THR A 1 178 ? 17.423 15.895 -27.270 1.00 75.56 178 THR A CA 1
ATOM 1473 C C . THR A 1 178 ? 15.995 16.291 -27.650 1.00 75.56 178 THR A C 1
ATOM 1475 O O . THR A 1 178 ? 15.328 16.986 -26.884 1.00 75.56 178 THR A O 1
ATOM 1478 N N . ASN A 1 179 ? 15.490 15.780 -28.775 1.00 76.56 179 ASN A N 1
ATOM 1479 C CA . ASN A 1 179 ? 14.118 16.017 -29.227 1.00 76.56 179 ASN A CA 1
ATOM 1480 C C . ASN A 1 179 ? 13.079 15.421 -28.262 1.00 76.56 179 ASN A C 1
ATOM 1482 O O . ASN A 1 179 ? 12.055 16.048 -27.990 1.00 76.56 179 ASN A O 1
ATOM 1486 N N . ALA A 1 180 ? 13.340 14.232 -27.710 1.00 70.19 180 ALA A N 1
ATOM 1487 C CA . ALA A 1 180 ? 12.452 13.593 -26.737 1.00 70.19 180 ALA A CA 1
ATOM 1488 C C . ALA A 1 180 ? 12.379 14.359 -25.401 1.00 70.19 180 ALA A C 1
ATOM 1490 O O . ALA A 1 180 ? 11.344 14.353 -24.738 1.00 70.19 180 ALA A O 1
ATOM 1491 N N . ILE A 1 181 ? 13.456 15.050 -25.008 1.00 74.38 181 ILE A N 1
ATOM 1492 C CA . ILE A 1 181 ? 13.472 15.905 -23.811 1.00 74.38 181 ILE A CA 1
ATOM 1493 C C . ILE A 1 181 ? 12.806 17.261 -24.067 1.00 74.38 181 ILE A C 1
ATOM 1495 O O . ILE A 1 181 ? 12.126 17.762 -23.177 1.00 74.38 181 ILE A O 1
ATOM 1499 N N . GLN A 1 182 ? 13.006 17.860 -25.245 1.00 70.38 182 GLN A N 1
ATOM 1500 C CA . GLN A 1 182 ? 12.489 19.194 -25.584 1.00 70.38 182 GLN A CA 1
ATOM 1501 C C . GLN A 1 182 ? 10.977 19.228 -25.840 1.00 70.38 182 GLN A C 1
ATOM 1503 O O . GLN A 1 182 ? 10.368 20.276 -25.668 1.00 70.38 182 GLN A O 1
ATOM 1508 N N . ASN A 1 183 ? 10.369 18.096 -26.208 1.00 59.41 183 ASN A N 1
ATOM 1509 C CA . ASN A 1 183 ? 8.915 17.954 -26.360 1.00 59.41 183 ASN A CA 1
ATOM 1510 C C . ASN A 1 183 ? 8.187 17.607 -25.038 1.00 59.41 183 ASN A C 1
ATOM 1512 O O . ASN A 1 183 ? 7.069 17.089 -25.072 1.00 59.41 183 ASN A O 1
ATOM 1516 N N . ARG A 1 184 ? 8.825 17.850 -23.885 1.00 55.16 184 ARG A N 1
ATOM 1517 C CA . ARG A 1 184 ? 8.194 17.830 -22.552 1.00 55.16 184 ARG A CA 1
ATOM 1518 C C . ARG A 1 184 ? 7.533 19.162 -22.232 1.00 55.16 184 ARG A C 1
ATOM 1520 O O . ARG A 1 184 ? 6.514 19.110 -21.511 1.00 55.16 184 ARG A O 1
#

Mean predicted aligned error: 5.56 Å